Protein AF-G7H006-F1 (afdb_monomer_lite)

Sequence (232 aa):
MTVPDDPDRIPSQAELDAMDLAELTHSSAESNVHYPKPVDDPGPPPPALARDAWVCWWIGAAAGLASALYMLVNVMSISDALQSRLMEGMQQTIDDAIRNRDKAPAGVEIPIPKAPADEYHGLAHTLPPAMIVSIVALLAVQFALLRAIGNHHSRNARSLFAAFVLINLVCIPVGLDLLAFSENAPLMFVIGWIQFGALVLAAVCTWRPSVGRWLPAPSPLRPTRLLRPGNA

Radius of gyration: 30.21 Å; chains: 1; bounding box: 76×56×90 Å

Structure (mmCIF, N/CA/C/O backbone):
data_AF-G7H006-F1
#
_entry.id   AF-G7H006-F1
#
loop_
_atom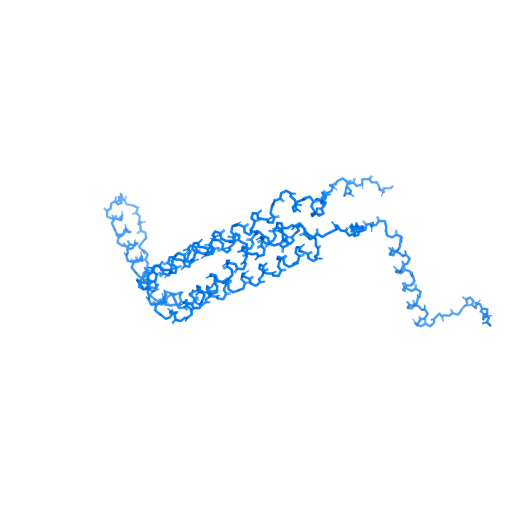_site.group_PDB
_atom_site.id
_atom_site.type_symbol
_atom_site.label_atom_id
_atom_site.label_alt_id
_atom_site.label_comp_id
_atom_site.label_asym_id
_atom_site.label_entity_id
_atom_site.label_seq_id
_atom_site.pdbx_PDB_ins_code
_atom_site.Cartn_x
_atom_site.Cartn_y
_atom_site.Cartn_z
_atom_site.occupancy
_atom_site.B_iso_or_equiv
_atom_site.auth_seq_id
_atom_site.auth_comp_id
_atom_site.auth_asym_id
_atom_site.auth_atom_id
_atom_site.pdbx_PDB_model_num
ATOM 1 N N . MET A 1 1 ? 38.842 37.724 -41.813 1.00 34.28 1 MET A N 1
ATOM 2 C CA . MET A 1 1 ? 39.597 38.911 -41.367 1.00 34.28 1 MET A CA 1
ATOM 3 C C . MET A 1 1 ? 40.092 38.580 -39.969 1.00 34.28 1 MET A C 1
ATOM 5 O O . MET A 1 1 ? 39.325 38.676 -39.025 1.00 34.28 1 MET A O 1
ATOM 9 N N . THR A 1 2 ? 41.283 37.996 -39.860 1.00 46.41 2 THR A N 1
ATOM 10 C CA . THR A 1 2 ? 41.864 37.571 -38.578 1.00 46.41 2 THR A CA 1
ATOM 11 C C . THR A 1 2 ? 42.576 38.772 -37.975 1.00 46.41 2 THR A C 1
ATOM 13 O O . THR A 1 2 ? 43.579 39.229 -38.522 1.00 46.41 2 THR A O 1
ATOM 16 N N . VAL A 1 3 ? 41.993 39.334 -36.919 1.00 50.84 3 VAL A N 1
ATOM 17 C CA . VAL A 1 3 ? 42.625 40.383 -36.111 1.00 50.84 3 VAL A CA 1
ATOM 18 C C . VAL A 1 3 ? 43.851 39.753 -35.428 1.00 50.84 3 VAL A C 1
ATOM 20 O O . VAL A 1 3 ? 43.720 38.631 -34.942 1.00 50.84 3 VAL A O 1
ATOM 23 N N . PRO A 1 4 ? 45.036 40.390 -35.437 1.00 53.03 4 PRO A N 1
ATOM 24 C CA . PRO A 1 4 ? 46.196 39.872 -34.717 1.00 53.03 4 PRO A CA 1
ATOM 25 C C . PRO A 1 4 ? 45.908 39.873 -33.211 1.00 53.03 4 PRO A C 1
ATOM 27 O O . PRO A 1 4 ? 45.408 40.876 -32.702 1.00 53.03 4 PRO A O 1
ATOM 30 N N . ASP A 1 5 ? 46.215 38.774 -32.517 1.00 61.94 5 ASP A N 1
ATOM 31 C CA . ASP A 1 5 ? 46.144 38.716 -31.054 1.00 61.94 5 ASP A CA 1
ATOM 32 C C . ASP A 1 5 ? 47.180 39.678 -30.464 1.00 61.94 5 ASP A C 1
ATOM 34 O O . ASP A 1 5 ? 48.390 39.464 -30.563 1.00 61.94 5 ASP A O 1
ATOM 38 N N . ASP A 1 6 ? 46.682 40.774 -29.900 1.00 67.25 6 ASP A N 1
ATOM 39 C CA . ASP A 1 6 ? 47.463 41.739 -29.138 1.00 67.25 6 ASP A CA 1
ATOM 40 C C . ASP A 1 6 ? 47.695 41.163 -27.726 1.00 67.25 6 ASP A C 1
ATOM 42 O O . ASP A 1 6 ? 46.718 40.945 -27.002 1.00 67.25 6 ASP A O 1
ATOM 46 N N . PRO A 1 7 ? 48.948 40.863 -27.331 1.00 64.00 7 PRO A N 1
ATOM 47 C CA . PRO A 1 7 ? 49.254 40.162 -26.082 1.00 64.00 7 PRO A CA 1
ATOM 48 C C . PRO A 1 7 ? 48.881 40.945 -24.815 1.00 64.00 7 PRO A C 1
ATOM 50 O O . PRO A 1 7 ? 48.780 40.338 -23.751 1.00 64.00 7 PRO A O 1
ATOM 53 N N . ASP A 1 8 ? 48.634 42.254 -24.923 1.00 69.00 8 ASP A N 1
ATOM 54 C CA . ASP A 1 8 ? 48.233 43.117 -23.804 1.00 69.00 8 ASP A CA 1
ATOM 55 C C . ASP A 1 8 ? 46.722 43.428 -23.792 1.00 69.00 8 ASP A C 1
ATOM 57 O O . ASP A 1 8 ? 46.230 44.196 -22.956 1.00 69.00 8 ASP A O 1
ATOM 61 N N . ARG A 1 9 ? 45.942 42.836 -24.708 1.00 75.69 9 ARG A N 1
ATOM 62 C CA . ARG A 1 9 ? 44.493 43.042 -24.770 1.00 75.69 9 ARG A CA 1
ATOM 63 C C . ARG A 1 9 ? 43.800 42.288 -23.639 1.00 75.69 9 ARG A C 1
ATOM 65 O O . ARG A 1 9 ? 43.706 41.065 -23.646 1.00 75.69 9 ARG A O 1
ATOM 72 N N . ILE A 1 10 ? 43.222 43.043 -22.707 1.00 72.94 10 ILE A N 1
ATOM 73 C CA . ILE A 1 10 ? 42.356 42.487 -21.664 1.00 72.94 10 ILE A CA 1
ATOM 74 C C . ILE A 1 10 ? 41.047 42.009 -22.326 1.00 72.94 10 ILE A C 1
ATOM 76 O O . ILE A 1 10 ? 40.371 42.825 -22.966 1.00 72.94 10 ILE A O 1
ATOM 80 N N . PRO A 1 11 ? 40.682 40.719 -22.203 1.00 77.44 11 PRO A N 1
ATOM 81 C CA . PRO A 1 11 ? 39.460 40.184 -22.791 1.00 77.44 11 PRO A CA 1
ATOM 82 C C . PRO A 1 11 ? 38.220 40.889 -22.248 1.00 77.44 11 PRO A C 1
ATOM 84 O O . PRO A 1 11 ? 38.148 41.269 -21.076 1.00 77.44 11 PRO A O 1
ATOM 87 N N . SER A 1 12 ? 37.214 41.046 -23.100 1.00 82.62 12 SER A N 1
ATOM 88 C CA . SER A 1 12 ? 35.897 41.491 -22.654 1.00 82.62 12 SER A CA 1
ATOM 89 C C . SER A 1 12 ? 35.218 40.411 -21.806 1.00 82.62 12 SER A C 1
ATOM 91 O O . SER A 1 12 ? 35.531 39.227 -21.906 1.00 82.62 12 SER A O 1
ATOM 93 N N . GLN A 1 13 ? 34.239 40.801 -20.989 1.00 84.38 13 GLN A N 1
ATOM 94 C CA . GLN A 1 13 ? 33.555 39.862 -20.094 1.00 84.38 13 GLN A CA 1
ATOM 95 C C . GLN A 1 13 ? 32.846 38.717 -20.840 1.00 84.38 13 GLN A C 1
ATOM 97 O O . GLN A 1 13 ? 32.826 37.593 -20.357 1.00 84.38 13 GLN A O 1
ATOM 102 N N . ALA A 1 14 ? 32.345 38.974 -22.052 1.00 84.31 14 ALA A N 1
ATOM 103 C CA . ALA A 1 14 ? 31.760 37.935 -22.899 1.00 84.31 14 ALA A CA 1
ATOM 104 C C . ALA A 1 14 ? 32.807 36.947 -23.450 1.00 84.31 14 ALA A C 1
ATOM 106 O O . ALA A 1 14 ? 32.497 35.777 -23.659 1.00 84.31 14 ALA A O 1
ATOM 107 N N . GLU A 1 15 ? 34.041 37.403 -23.687 1.00 81.25 15 GLU A N 1
ATOM 108 C CA . GLU A 1 15 ? 35.150 36.538 -24.106 1.00 81.25 15 GLU A CA 1
ATOM 109 C C . GLU A 1 15 ? 35.643 35.684 -22.927 1.00 81.25 15 GLU A C 1
ATOM 111 O O . GLU A 1 15 ? 35.878 34.494 -23.108 1.00 81.25 15 GLU A O 1
ATOM 116 N N . LEU A 1 16 ? 35.696 36.246 -21.713 1.00 83.06 16 LEU A N 1
ATOM 117 C CA . LEU A 1 16 ? 35.979 35.506 -20.474 1.00 83.06 16 LEU A CA 1
ATOM 118 C C . LEU A 1 16 ? 34.928 34.428 -20.182 1.00 83.06 16 LEU A C 1
ATOM 120 O O . LEU A 1 16 ? 35.296 33.282 -19.951 1.00 83.06 16 LEU A O 1
ATOM 124 N N . ASP A 1 17 ? 33.636 34.754 -20.284 1.00 86.81 17 ASP A N 1
ATOM 125 C CA . ASP A 1 17 ? 32.560 33.767 -20.108 1.00 86.81 17 ASP A CA 1
ATOM 126 C C . ASP A 1 17 ? 32.641 32.645 -21.158 1.00 86.81 17 ASP A C 1
ATOM 128 O O . ASP A 1 17 ? 32.388 31.478 -20.852 1.00 86.81 17 ASP A O 1
ATOM 132 N N . ALA A 1 18 ? 33.009 32.971 -22.403 1.00 86.00 18 ALA A N 1
ATOM 133 C CA . ALA A 1 18 ? 33.188 31.977 -23.459 1.00 86.00 18 ALA A CA 1
ATOM 134 C C . ALA A 1 18 ? 34.394 31.061 -23.197 1.00 86.00 18 ALA A C 1
ATOM 136 O O . ALA A 1 18 ? 34.324 29.864 -23.483 1.00 86.00 18 ALA A O 1
ATOM 137 N N . MET A 1 19 ? 35.478 31.602 -22.637 1.00 81.56 19 MET A N 1
ATOM 138 C CA . MET A 1 19 ? 36.659 30.833 -22.239 1.00 81.56 19 MET A CA 1
ATOM 139 C C . MET A 1 19 ? 36.360 29.929 -21.038 1.00 81.56 19 MET A C 1
ATOM 141 O O . MET A 1 19 ? 36.696 28.748 -21.087 1.00 81.56 19 MET A O 1
ATOM 145 N N . ASP A 1 20 ? 35.648 30.423 -20.024 1.00 82.06 20 ASP A N 1
ATOM 146 C CA . ASP A 1 20 ? 35.229 29.621 -18.868 1.00 82.06 20 ASP A CA 1
ATOM 147 C C . ASP A 1 20 ? 34.254 28.508 -19.278 1.00 82.06 20 ASP A C 1
ATOM 149 O O . ASP A 1 20 ? 34.384 27.364 -18.841 1.00 82.06 20 ASP A O 1
ATOM 153 N N . LEU A 1 21 ? 33.304 28.788 -20.176 1.00 80.94 21 LEU A N 1
ATOM 154 C CA . LEU A 1 21 ? 32.421 27.759 -20.735 1.00 80.94 21 LEU A CA 1
ATOM 155 C C . LEU A 1 21 ? 33.190 26.721 -21.557 1.00 80.94 21 LEU A C 1
ATOM 157 O O . LEU A 1 21 ? 32.867 25.531 -21.488 1.00 80.94 21 LEU A O 1
ATOM 161 N N . ALA A 1 22 ? 34.201 27.136 -22.320 1.00 80.31 22 ALA A N 1
ATOM 162 C CA . ALA A 1 22 ? 35.056 26.217 -23.063 1.00 80.31 22 ALA A CA 1
ATOM 163 C C . ALA A 1 22 ? 35.875 25.321 -22.116 1.00 80.31 22 ALA A C 1
ATOM 165 O O . ALA A 1 22 ? 35.930 24.111 -22.335 1.00 80.31 22 ALA A O 1
ATOM 166 N N . GLU A 1 23 ? 36.409 25.873 -21.024 1.00 76.06 23 GLU A N 1
ATOM 167 C CA . GLU A 1 23 ? 37.154 25.141 -19.992 1.00 76.06 23 GLU A CA 1
ATOM 168 C C . GLU A 1 23 ? 36.256 24.171 -19.207 1.00 76.06 23 GLU A C 1
ATOM 170 O O . GLU A 1 23 ? 36.618 23.019 -18.965 1.00 76.06 23 GLU A O 1
ATOM 175 N N . LEU A 1 24 ? 35.028 24.575 -18.870 1.00 69.94 24 LEU A N 1
ATOM 176 C CA . LEU A 1 24 ? 34.029 23.685 -18.270 1.00 69.94 24 LEU A CA 1
ATOM 177 C C . LEU A 1 24 ? 33.648 22.545 -19.220 1.00 69.94 24 LEU A C 1
ATOM 179 O O . LEU A 1 24 ? 33.469 21.406 -18.791 1.00 69.94 24 LEU A O 1
ATOM 183 N N . THR A 1 25 ? 33.556 22.825 -20.519 1.00 70.75 25 THR A N 1
ATOM 184 C CA . THR A 1 25 ? 33.254 21.804 -21.531 1.00 70.75 25 THR A CA 1
ATOM 185 C C . THR A 1 25 ? 34.429 20.839 -21.707 1.00 70.75 25 THR A C 1
ATOM 187 O O . THR A 1 25 ? 34.219 19.629 -21.801 1.00 70.75 25 THR A O 1
ATOM 190 N N . HIS A 1 26 ? 35.665 21.345 -21.684 1.00 63.09 26 HIS A N 1
ATOM 191 C CA . HIS A 1 26 ? 36.883 20.543 -21.777 1.00 63.09 26 HIS A CA 1
ATOM 192 C C . HIS A 1 26 ? 37.089 19.678 -20.528 1.00 63.09 26 HIS A C 1
ATOM 194 O O . HIS A 1 26 ? 37.219 18.462 -20.636 1.00 63.09 26 HIS A O 1
ATOM 200 N N . SER A 1 27 ? 36.987 20.262 -19.331 1.00 58.81 27 SER A N 1
ATOM 201 C CA . SER A 1 27 ? 37.070 19.534 -18.057 1.00 58.81 27 SER A CA 1
ATOM 202 C C . SER A 1 27 ? 35.923 18.531 -17.864 1.00 58.81 27 SER A C 1
ATOM 204 O O . SER A 1 27 ? 36.115 17.475 -17.258 1.00 58.81 27 SER A O 1
ATOM 206 N N . SER A 1 28 ? 34.739 18.796 -18.431 1.00 56.69 28 SER A N 1
ATOM 207 C CA . SER A 1 28 ? 33.632 17.833 -18.488 1.00 56.69 28 SER A CA 1
ATOM 208 C C . SER A 1 28 ? 33.923 16.667 -19.441 1.00 56.69 28 SER A C 1
ATOM 210 O O . SER A 1 28 ? 33.606 15.521 -19.110 1.00 56.69 28 SER A O 1
ATOM 212 N N . ALA A 1 29 ? 34.570 16.926 -20.582 1.00 56.91 29 ALA A N 1
ATOM 213 C CA . ALA A 1 29 ? 34.986 15.899 -21.538 1.00 56.91 29 ALA A CA 1
ATOM 214 C C . ALA A 1 29 ? 36.171 15.050 -21.030 1.00 56.91 29 ALA A C 1
ATOM 216 O O . ALA A 1 29 ? 36.223 13.849 -21.297 1.00 56.91 29 ALA A O 1
ATOM 217 N N . GLU A 1 30 ? 37.086 15.646 -20.263 1.00 52.84 30 GLU A N 1
ATOM 218 C CA . GLU A 1 30 ? 38.247 14.986 -19.644 1.00 52.84 30 GLU A CA 1
ATOM 219 C C . GLU A 1 30 ? 37.944 14.355 -18.278 1.00 52.84 30 GLU A C 1
ATOM 221 O O . GLU A 1 30 ? 38.776 13.640 -17.707 1.00 52.84 30 GLU A O 1
ATOM 226 N N . SER A 1 31 ? 36.742 14.574 -17.739 1.00 51.84 31 SER A N 1
ATOM 227 C CA . SER A 1 31 ? 36.302 13.927 -16.512 1.00 51.84 31 SER A CA 1
ATOM 228 C C . SER A 1 31 ? 36.297 12.402 -16.715 1.00 51.84 31 SER A C 1
ATOM 230 O O . SER A 1 31 ? 35.422 11.808 -17.348 1.00 51.84 31 SER A O 1
ATOM 232 N N . ASN A 1 32 ? 37.278 11.736 -16.100 1.00 50.50 32 ASN A N 1
ATOM 233 C CA . ASN A 1 32 ? 37.402 10.274 -16.038 1.00 50.50 32 ASN A CA 1
ATOM 234 C C . ASN A 1 32 ? 36.258 9.600 -15.252 1.00 50.50 32 ASN A C 1
ATOM 236 O O . ASN A 1 32 ? 36.233 8.375 -15.089 1.00 50.50 32 ASN A O 1
ATOM 240 N N . VAL A 1 33 ? 35.294 10.383 -14.759 1.00 51.66 33 VAL A N 1
ATOM 241 C CA . VAL A 1 33 ? 34.013 9.888 -14.268 1.00 51.66 33 VAL A CA 1
ATOM 242 C C . VAL A 1 33 ? 33.172 9.538 -15.490 1.00 51.66 33 VAL A C 1
ATOM 244 O O . VAL A 1 33 ? 32.303 10.287 -15.924 1.00 51.66 33 VAL A O 1
ATOM 247 N N . HIS A 1 34 ? 33.436 8.365 -16.067 1.00 52.84 34 HIS A N 1
ATOM 248 C CA . HIS A 1 34 ? 32.474 7.728 -16.953 1.00 52.84 34 HIS A CA 1
ATOM 249 C C . HIS A 1 34 ? 31.190 7.499 -16.153 1.00 52.84 34 HIS A C 1
ATOM 251 O O . HIS A 1 34 ? 31.056 6.495 -15.445 1.00 52.84 34 HIS A O 1
ATOM 257 N N . TYR A 1 35 ? 30.239 8.429 -16.264 1.00 48.19 35 TYR A N 1
ATOM 258 C CA . TYR A 1 35 ? 28.846 8.097 -16.024 1.00 48.19 35 TYR A CA 1
ATOM 259 C C . TYR A 1 35 ? 28.554 6.855 -16.868 1.00 48.19 35 TYR A C 1
ATOM 261 O O . TYR A 1 35 ? 28.951 6.824 -18.040 1.00 48.19 35 TYR A O 1
ATOM 269 N N . PRO A 1 36 ? 27.951 5.800 -16.291 1.00 56.94 36 PRO A N 1
ATOM 270 C CA . PRO A 1 36 ? 27.553 4.647 -17.075 1.00 56.94 36 PRO A CA 1
ATOM 271 C C . PRO A 1 36 ? 26.778 5.169 -18.280 1.00 56.94 36 PRO A C 1
ATOM 273 O O . PRO A 1 36 ? 25.778 5.868 -18.101 1.00 56.94 36 PRO A O 1
ATOM 276 N N . LYS A 1 37 ? 27.277 4.900 -19.493 1.00 54.84 37 LYS A N 1
ATOM 277 C CA . LYS A 1 37 ? 26.514 5.206 -20.701 1.00 54.84 37 LYS A CA 1
ATOM 278 C C . LYS A 1 37 ? 25.132 4.573 -20.508 1.00 54.84 37 LYS A C 1
ATOM 280 O O . LYS A 1 37 ? 25.089 3.426 -20.045 1.00 54.84 37 LYS A O 1
ATOM 285 N N . PRO A 1 38 ? 24.030 5.297 -20.782 1.00 54.12 38 PRO A N 1
ATOM 286 C CA . PRO A 1 38 ? 22.712 4.687 -20.807 1.00 54.12 38 PRO A CA 1
ATOM 287 C C . PRO A 1 38 ? 22.822 3.406 -21.627 1.00 54.12 38 PRO A C 1
ATOM 289 O O . PRO A 1 38 ? 23.350 3.436 -22.738 1.00 54.12 38 PRO A O 1
ATOM 292 N N . VAL A 1 39 ? 22.459 2.279 -21.015 1.00 60.38 39 VAL A N 1
ATOM 293 C CA . VAL A 1 39 ? 22.459 0.985 -21.697 1.00 60.38 39 VAL A CA 1
ATOM 294 C C . VAL A 1 39 ? 21.612 1.150 -22.958 1.00 60.38 39 VAL A C 1
ATOM 296 O O . VAL A 1 39 ? 20.557 1.786 -22.885 1.00 60.38 39 VAL A O 1
ATOM 299 N N . ASP A 1 40 ? 22.109 0.632 -24.087 1.00 60.38 40 ASP A N 1
ATOM 300 C CA . ASP A 1 40 ? 21.369 0.554 -25.349 1.00 60.38 40 ASP A CA 1
ATOM 301 C C . ASP A 1 40 ? 19.924 0.117 -25.095 1.00 60.38 40 ASP A C 1
ATOM 303 O O . ASP A 1 40 ? 19.676 -0.671 -24.178 1.00 60.38 40 ASP A O 1
ATOM 307 N N . ASP A 1 41 ? 18.993 0.652 -25.893 1.00 66.81 41 ASP A N 1
ATOM 308 C CA . ASP A 1 41 ? 17.550 0.426 -25.769 1.00 66.81 41 ASP A CA 1
ATOM 309 C C . ASP A 1 41 ? 17.259 -1.032 -25.346 1.00 66.81 41 ASP A C 1
ATOM 311 O O . ASP A 1 41 ? 17.495 -1.958 -26.130 1.00 66.81 41 ASP A O 1
ATOM 315 N N . PRO A 1 42 ? 16.803 -1.272 -24.097 1.00 67.81 42 PRO A N 1
ATOM 316 C CA . PRO A 1 42 ? 16.705 -2.611 -23.507 1.00 67.81 42 PRO A CA 1
ATOM 317 C C . PRO A 1 42 ? 15.626 -3.480 -24.173 1.00 67.81 42 PRO A C 1
ATOM 319 O O . PRO A 1 42 ? 15.351 -4.600 -23.728 1.00 67.81 42 PRO A O 1
ATOM 322 N N . GLY A 1 43 ? 14.992 -2.965 -25.226 1.00 77.38 43 GLY A N 1
ATOM 323 C CA . GLY A 1 43 ? 13.882 -3.580 -25.913 1.00 77.38 43 GLY A CA 1
ATOM 324 C C . GLY A 1 43 ? 12.578 -3.429 -25.129 1.00 77.38 43 GLY A C 1
ATOM 325 O O . GLY A 1 43 ? 12.541 -2.864 -24.027 1.00 77.38 43 GLY A O 1
ATOM 326 N N . PRO A 1 44 ? 11.472 -3.942 -25.689 1.00 83.75 44 PRO A N 1
ATOM 327 C CA . PRO A 1 44 ? 10.152 -3.759 -25.110 1.00 83.75 44 PRO A CA 1
ATOM 328 C C . PRO A 1 44 ? 10.062 -4.365 -23.700 1.00 83.75 44 PRO A C 1
ATOM 330 O O . PRO A 1 44 ? 10.646 -5.423 -23.433 1.00 83.75 44 PRO A O 1
ATOM 333 N N . PRO A 1 45 ? 9.296 -3.737 -22.789 1.00 84.75 45 PRO A N 1
ATOM 334 C CA . PRO A 1 45 ? 9.127 -4.247 -21.439 1.00 84.75 45 PRO A CA 1
ATOM 335 C C . PRO A 1 45 ? 8.479 -5.641 -21.461 1.00 84.75 45 PRO A C 1
ATOM 337 O O . PRO A 1 45 ? 7.546 -5.889 -22.232 1.00 84.75 45 PRO A O 1
ATOM 340 N N . PRO A 1 46 ? 8.920 -6.567 -20.592 1.00 88.62 46 PRO A N 1
ATOM 341 C CA . PRO A 1 46 ? 8.371 -7.916 -20.544 1.00 88.62 46 PRO A CA 1
ATOM 342 C C . PRO A 1 46 ? 6.874 -7.896 -20.182 1.00 88.62 46 PRO A C 1
ATOM 344 O O . PRO A 1 46 ? 6.452 -7.061 -19.378 1.00 88.62 46 PRO A O 1
ATOM 347 N N . PRO A 1 47 ? 6.066 -8.858 -20.671 1.00 87.94 47 PRO A N 1
ATOM 348 C CA . PRO A 1 47 ? 4.608 -8.870 -20.480 1.00 87.94 47 PRO A CA 1
ATOM 349 C C . PRO A 1 47 ? 4.185 -8.911 -19.005 1.00 87.94 47 PRO A C 1
ATOM 351 O O . PRO A 1 47 ? 3.160 -8.340 -18.637 1.00 87.94 47 PRO A O 1
ATOM 354 N N . ALA A 1 48 ? 5.018 -9.508 -18.147 1.00 86.62 48 ALA A N 1
ATOM 355 C CA . ALA A 1 48 ? 4.826 -9.500 -16.699 1.00 86.62 48 ALA A CA 1
ATOM 356 C C . ALA A 1 48 ? 4.762 -8.078 -16.108 1.00 86.62 48 ALA A C 1
ATOM 358 O O . ALA A 1 48 ? 4.018 -7.845 -15.162 1.00 86.62 48 ALA A O 1
ATOM 359 N N . LEU A 1 49 ? 5.530 -7.137 -16.665 1.00 86.62 49 LEU A N 1
ATOM 360 C CA . LEU A 1 49 ? 5.531 -5.731 -16.265 1.00 86.62 49 LEU A CA 1
ATOM 361 C C . LEU A 1 49 ? 4.536 -4.916 -17.099 1.00 86.62 49 LEU A C 1
ATOM 363 O O . LEU A 1 49 ? 3.775 -4.136 -16.541 1.00 86.62 49 LEU A O 1
ATOM 367 N N . ALA A 1 50 ? 4.534 -5.103 -18.422 1.00 87.50 50 ALA A N 1
ATOM 368 C CA . ALA A 1 50 ? 3.743 -4.302 -19.356 1.00 87.50 50 ALA A CA 1
ATOM 369 C C . ALA A 1 50 ? 2.230 -4.540 -19.239 1.00 87.50 50 ALA A C 1
ATOM 371 O O . AL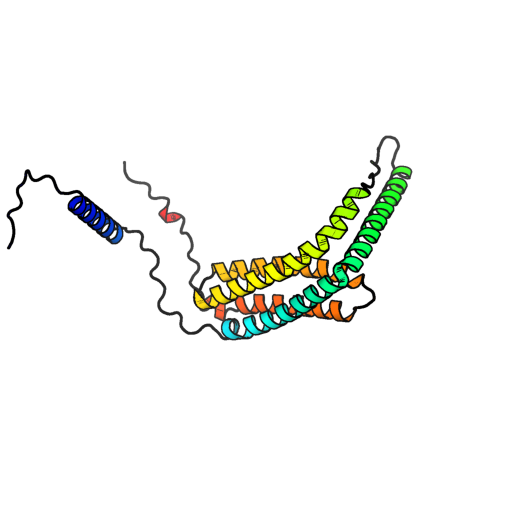A A 1 50 ? 1.446 -3.633 -19.504 1.00 87.50 50 ALA A O 1
ATOM 372 N N . ARG A 1 51 ? 1.816 -5.748 -18.837 1.00 90.25 51 ARG A N 1
ATOM 373 C CA . ARG A 1 51 ? 0.407 -6.136 -18.741 1.00 90.25 51 ARG A CA 1
ATOM 374 C C . ARG A 1 51 ? 0.049 -6.660 -17.362 1.00 90.25 51 ARG A C 1
ATOM 376 O O . ARG A 1 51 ? -0.820 -6.086 -16.721 1.00 90.25 51 ARG A O 1
ATOM 383 N N . ASP A 1 52 ? 0.693 -7.732 -16.907 1.00 89.94 52 ASP A N 1
ATOM 384 C CA . ASP A 1 52 ? 0.198 -8.477 -15.740 1.00 89.94 52 ASP A CA 1
ATOM 385 C C . ASP A 1 52 ? 0.260 -7.618 -14.459 1.00 89.94 52 ASP A C 1
ATOM 387 O O . ASP A 1 52 ? -0.739 -7.493 -13.754 1.00 89.94 52 ASP A O 1
ATOM 391 N N . ALA A 1 53 ? 1.384 -6.931 -14.212 1.00 88.56 53 ALA A N 1
ATOM 392 C CA . ALA A 1 53 ? 1.519 -6.002 -13.088 1.00 88.56 53 ALA A CA 1
ATOM 393 C C . ALA A 1 53 ? 0.514 -4.839 -13.157 1.00 88.56 53 ALA A C 1
ATOM 395 O O . ALA A 1 53 ? -0.052 -4.462 -12.134 1.00 88.56 53 ALA A O 1
ATOM 396 N N . TRP A 1 54 ? 0.260 -4.303 -14.355 1.00 91.69 54 TRP A N 1
ATOM 397 C CA . TRP A 1 54 ? -0.715 -3.232 -14.572 1.00 91.69 54 TRP A CA 1
ATOM 398 C C . TRP A 1 54 ? -2.148 -3.683 -14.314 1.00 91.69 54 TRP A C 1
ATOM 400 O O . TRP A 1 54 ? -2.893 -2.971 -13.651 1.00 91.69 54 TRP A O 1
ATOM 410 N N . VAL A 1 55 ? -2.535 -4.863 -14.798 1.00 93.69 55 VAL A N 1
ATOM 411 C CA . VAL A 1 55 ? -3.875 -5.422 -14.577 1.00 93.69 55 VAL A CA 1
ATOM 412 C C . VAL A 1 55 ? -4.098 -5.677 -13.089 1.00 93.69 55 VAL A C 1
ATOM 414 O O . VAL A 1 55 ? -5.104 -5.233 -12.540 1.00 93.69 55 VAL A O 1
ATOM 417 N N . CYS A 1 56 ? -3.146 -6.326 -12.414 1.00 91.94 56 CYS A N 1
ATOM 418 C CA . CYS A 1 56 ? -3.229 -6.558 -10.973 1.00 91.94 56 CYS A CA 1
ATOM 419 C C . CYS A 1 56 ? -3.283 -5.241 -10.189 1.00 91.94 56 CYS A C 1
ATOM 421 O O . CYS A 1 56 ? -4.086 -5.108 -9.268 1.00 91.94 56 CYS A O 1
ATOM 423 N N . TRP A 1 57 ? -2.492 -4.241 -10.584 1.00 94.12 57 TRP A N 1
ATOM 424 C CA . TRP A 1 57 ? -2.538 -2.928 -9.952 1.00 94.12 57 TRP A CA 1
ATOM 425 C C . TRP A 1 57 ? -3.887 -2.230 -10.169 1.00 94.12 57 TRP A C 1
ATOM 427 O O . TRP A 1 57 ? -4.443 -1.716 -9.207 1.00 94.12 57 TRP A O 1
ATOM 437 N N . TRP A 1 58 ? -4.466 -2.267 -11.374 1.00 95.06 58 TRP A N 1
ATOM 438 C CA . TRP A 1 58 ? -5.782 -1.675 -11.650 1.00 95.06 58 TRP A CA 1
ATOM 439 C C . TRP A 1 58 ? -6.911 -2.334 -10.858 1.00 95.06 58 TRP A C 1
ATOM 441 O O . TRP A 1 58 ? -7.783 -1.629 -10.355 1.00 95.06 58 TRP A O 1
ATOM 451 N N . ILE A 1 59 ? -6.882 -3.661 -10.701 1.00 92.69 59 ILE A N 1
ATOM 452 C CA . ILE A 1 59 ? -7.834 -4.383 -9.843 1.00 92.69 59 ILE A CA 1
ATOM 453 C C . ILE A 1 59 ? -7.705 -3.894 -8.396 1.00 92.69 59 ILE A C 1
ATOM 455 O O . ILE A 1 59 ? -8.707 -3.556 -7.765 1.00 92.69 59 ILE A O 1
ATOM 459 N N . GLY A 1 60 ? -6.472 -3.796 -7.889 1.00 90.44 60 GLY A N 1
ATOM 460 C CA . GLY A 1 60 ? -6.203 -3.264 -6.554 1.00 90.44 60 GLY A CA 1
ATOM 461 C C . GLY A 1 60 ? -6.641 -1.806 -6.400 1.00 90.44 60 GLY A C 1
ATOM 462 O O . GLY A 1 60 ? -7.270 -1.452 -5.409 1.00 90.44 60 GLY A O 1
ATOM 463 N N . ALA A 1 61 ? -6.379 -0.963 -7.397 1.00 91.69 61 ALA A N 1
ATOM 464 C CA . ALA A 1 61 ? -6.752 0.444 -7.390 1.00 91.69 61 ALA A CA 1
ATOM 465 C C . ALA A 1 61 ? -8.273 0.633 -7.405 1.00 91.69 61 ALA A C 1
ATOM 467 O O . ALA A 1 61 ? -8.784 1.446 -6.642 1.00 91.69 61 ALA A O 1
ATOM 468 N N . ALA A 1 62 ? -9.007 -0.140 -8.209 1.00 93.19 62 ALA A N 1
ATOM 469 C CA . ALA A 1 62 ? -10.467 -0.097 -8.239 1.00 93.19 62 ALA A CA 1
ATOM 470 C C . ALA A 1 62 ? -11.073 -0.517 -6.890 1.00 93.19 62 ALA A C 1
ATOM 472 O O . ALA A 1 62 ? -11.954 0.167 -6.370 1.00 93.19 62 ALA A O 1
ATOM 473 N N . ALA A 1 63 ? -10.560 -1.595 -6.289 1.00 89.88 63 ALA A N 1
ATOM 474 C CA . ALA A 1 63 ? -10.989 -2.060 -4.972 1.00 89.88 63 ALA A CA 1
ATOM 475 C C . ALA A 1 63 ? -10.651 -1.054 -3.852 1.00 89.88 63 ALA A C 1
ATOM 477 O O . ALA A 1 63 ? -11.486 -0.775 -2.988 1.00 89.88 63 ALA A O 1
ATOM 478 N N . GLY A 1 64 ? -9.462 -0.448 -3.900 1.00 86.44 64 GLY A N 1
ATOM 479 C CA . GLY A 1 64 ? -9.047 0.593 -2.958 1.00 86.44 64 GLY A CA 1
ATOM 480 C C . GLY A 1 64 ? -9.849 1.880 -3.095 1.00 86.44 64 GLY A C 1
ATOM 481 O O . GLY A 1 64 ? -10.230 2.469 -2.087 1.00 86.44 64 GLY A O 1
ATOM 482 N N . LEU A 1 65 ? -10.185 2.285 -4.322 1.00 90.88 65 LEU A N 1
ATOM 483 C CA . LEU A 1 65 ? -11.043 3.440 -4.569 1.00 90.88 65 LEU A CA 1
ATOM 484 C C . LEU A 1 65 ? -12.473 3.185 -4.080 1.00 90.88 65 LEU A C 1
ATOM 486 O O . LEU A 1 65 ? -13.050 4.048 -3.428 1.00 90.88 65 LEU A O 1
ATOM 490 N N . ALA A 1 66 ? -13.030 1.998 -4.336 1.00 88.69 66 ALA A N 1
ATOM 491 C CA . ALA A 1 66 ? -14.338 1.609 -3.811 1.00 88.69 66 ALA A CA 1
ATOM 492 C C . ALA A 1 66 ? -14.360 1.648 -2.273 1.00 88.69 66 ALA A C 1
ATOM 494 O O . ALA A 1 66 ? -15.300 2.177 -1.683 1.00 88.69 66 ALA A O 1
ATOM 495 N N . SER A 1 67 ? -13.289 1.169 -1.632 1.00 85.00 67 SER A N 1
ATOM 496 C CA . SER A 1 67 ? -13.107 1.233 -0.174 1.00 85.00 67 SER A CA 1
ATOM 497 C C . SER A 1 67 ? -13.006 2.663 0.343 1.00 85.00 67 SER A C 1
ATOM 499 O O . SER A 1 67 ? -13.704 3.018 1.290 1.00 85.00 67 SER A O 1
ATOM 501 N N . ALA A 1 68 ? -12.221 3.515 -0.315 1.00 87.00 68 ALA A N 1
ATOM 502 C CA . ALA A 1 68 ? -12.094 4.924 0.040 1.00 87.00 68 ALA A CA 1
ATOM 503 C C . ALA A 1 68 ? -13.422 5.685 -0.111 1.00 87.00 68 ALA A C 1
ATOM 505 O O . ALA A 1 68 ? -13.783 6.459 0.771 1.00 87.00 68 ALA A O 1
ATOM 506 N N . LEU A 1 69 ? -14.175 5.443 -1.189 1.00 89.00 69 LEU A N 1
ATOM 507 C CA . LEU A 1 69 ? -15.491 6.050 -1.411 1.00 89.00 69 LEU A CA 1
ATOM 508 C C . LEU A 1 69 ? -16.505 5.594 -0.362 1.00 89.00 69 LEU A C 1
ATOM 510 O O . LEU A 1 69 ? -17.240 6.417 0.177 1.00 89.00 69 LEU A O 1
ATOM 514 N N . TYR A 1 70 ? -16.519 4.303 -0.032 1.00 85.06 70 TYR A N 1
ATOM 515 C CA . TYR A 1 70 ? -17.381 3.788 1.026 1.00 85.06 70 TYR A CA 1
ATOM 516 C C . TYR A 1 70 ? -17.031 4.403 2.390 1.00 85.06 70 TYR A C 1
ATOM 518 O O . TYR A 1 70 ? -17.931 4.852 3.101 1.00 85.06 70 TYR A O 1
ATOM 526 N N . MET A 1 71 ? -15.741 4.481 2.742 1.00 81.62 71 MET A N 1
ATOM 527 C CA . MET A 1 71 ? -15.289 5.142 3.973 1.00 81.62 71 MET A CA 1
ATOM 528 C C . MET A 1 71 ? -15.652 6.626 3.991 1.00 81.62 71 MET A C 1
ATOM 530 O O . MET A 1 71 ? -16.039 7.134 5.034 1.00 81.62 71 MET A O 1
ATOM 534 N N . LEU A 1 72 ? -15.565 7.316 2.852 1.00 86.94 72 LEU A N 1
ATOM 535 C CA . LEU A 1 72 ? -15.916 8.730 2.745 1.00 86.94 72 LEU A CA 1
ATOM 536 C C . LEU A 1 72 ? -17.404 8.968 3.025 1.00 86.94 72 LEU A C 1
ATOM 538 O O . LEU A 1 72 ? -17.746 9.874 3.779 1.00 86.94 72 LEU A O 1
ATOM 542 N N . VAL A 1 73 ? -18.283 8.141 2.453 1.00 86.88 73 VAL A N 1
ATOM 543 C CA . VAL A 1 73 ? -19.737 8.231 2.675 1.00 86.88 73 VAL A CA 1
ATOM 544 C C . VAL A 1 73 ? -20.098 7.922 4.129 1.00 86.88 73 VAL A C 1
ATOM 546 O O . VAL A 1 73 ? -20.991 8.553 4.687 1.00 86.88 73 VAL A O 1
ATOM 549 N N . ASN A 1 74 ? -19.384 6.988 4.760 1.00 82.81 74 ASN A N 1
ATOM 550 C CA . ASN A 1 74 ? -19.672 6.518 6.116 1.00 82.81 74 ASN A CA 1
ATOM 551 C C . ASN A 1 74 ? -18.730 7.102 7.182 1.00 82.81 74 ASN A C 1
ATOM 553 O O . ASN A 1 74 ? -18.650 6.564 8.284 1.00 82.81 74 ASN A O 1
ATOM 557 N N . VAL A 1 75 ? -18.018 8.197 6.887 1.00 82.69 75 VAL A N 1
ATOM 558 C CA . VAL A 1 75 ? -16.908 8.673 7.730 1.00 82.69 75 VAL A CA 1
ATOM 559 C C . VAL A 1 75 ? -17.350 9.003 9.157 1.00 82.69 75 VAL A C 1
ATOM 561 O O . VAL A 1 75 ? -16.669 8.637 10.106 1.00 82.69 75 VAL A O 1
ATOM 564 N N . MET A 1 76 ? -18.527 9.616 9.312 1.00 78.50 76 MET A N 1
ATOM 565 C CA . MET A 1 76 ? -19.082 9.993 10.615 1.00 78.50 76 MET A CA 1
ATOM 566 C C . MET A 1 76 ? -19.461 8.755 11.435 1.00 78.50 76 MET A C 1
ATOM 568 O O . MET A 1 76 ? -19.038 8.624 12.576 1.00 78.50 76 MET A O 1
ATOM 572 N N . SER A 1 77 ? -20.146 7.790 10.813 1.00 80.50 77 SER A N 1
ATOM 573 C CA . SER A 1 77 ? -20.506 6.528 11.468 1.00 80.50 77 SER A CA 1
ATOM 574 C C . SER A 1 77 ? -19.278 5.715 11.884 1.00 80.50 77 SER A C 1
ATOM 576 O O . SER A 1 77 ? -19.294 5.093 12.944 1.00 80.50 77 SER A O 1
ATOM 578 N N . ILE A 1 78 ? -18.220 5.713 11.068 1.00 78.19 78 ILE A N 1
ATOM 579 C CA . ILE A 1 78 ? -16.965 5.017 11.376 1.00 78.19 78 ILE A CA 1
ATOM 580 C C . ILE A 1 78 ? -16.231 5.721 12.523 1.00 78.19 78 ILE A C 1
ATOM 582 O O . ILE A 1 78 ? -15.723 5.046 13.414 1.00 78.19 78 ILE A O 1
ATOM 586 N N . SER A 1 79 ? -16.188 7.057 12.531 1.00 81.12 79 SER A N 1
ATOM 587 C CA . SER A 1 79 ? -15.599 7.828 13.631 1.00 81.12 79 SER A CA 1
ATOM 588 C C . SER A 1 79 ? -16.307 7.575 14.960 1.00 81.12 79 SER A C 1
ATOM 590 O O . SER A 1 79 ? -15.637 7.313 15.956 1.00 81.12 79 SER A O 1
ATOM 592 N N . ASP A 1 80 ? -17.640 7.577 14.974 1.00 80.94 80 ASP A N 1
ATOM 593 C CA . ASP A 1 80 ? -18.417 7.340 16.194 1.00 80.94 80 ASP A CA 1
ATOM 594 C C . ASP A 1 80 ? -18.210 5.908 16.719 1.00 80.94 80 ASP A C 1
ATOM 596 O O . ASP A 1 80 ? -17.982 5.695 17.915 1.00 80.94 80 ASP A O 1
ATOM 600 N N . ALA A 1 81 ? -18.202 4.916 15.819 1.00 80.06 81 ALA A N 1
ATOM 601 C CA . ALA A 1 81 ? -17.916 3.523 16.164 1.00 80.06 81 ALA A CA 1
ATOM 602 C C . ALA A 1 81 ? -16.490 3.346 16.719 1.00 80.06 81 ALA A C 1
ATOM 604 O O . ALA A 1 81 ? -16.287 2.647 17.717 1.00 80.06 81 ALA A O 1
ATOM 605 N N . LEU A 1 82 ? -15.505 4.016 16.112 1.00 80.75 82 LEU A N 1
ATOM 606 C CA . LEU A 1 82 ? -14.115 4.010 16.565 1.00 80.75 82 LEU A CA 1
ATOM 607 C C . LEU A 1 82 ? -13.973 4.657 17.949 1.00 80.75 82 LEU A C 1
ATOM 609 O O . LEU A 1 82 ? -13.286 4.106 18.808 1.00 80.75 82 LEU A O 1
ATOM 613 N N . GLN A 1 83 ? -14.652 5.779 18.198 1.00 82.50 83 GLN A N 1
ATOM 614 C CA . GLN A 1 83 ? -14.655 6.430 19.507 1.00 82.50 83 GLN A CA 1
ATOM 615 C C . GLN A 1 83 ? -15.229 5.506 20.588 1.00 82.50 83 GLN A C 1
ATOM 617 O O . GLN A 1 83 ? -14.601 5.323 21.632 1.00 82.50 83 GLN A O 1
ATOM 622 N N . SER A 1 84 ? -16.379 4.878 20.325 1.00 81.62 84 SER A N 1
ATOM 623 C CA . SER A 1 84 ? -17.005 3.932 21.257 1.00 81.62 84 SER A CA 1
ATOM 624 C C . SER A 1 84 ? -16.059 2.784 21.623 1.00 81.62 84 SER A C 1
ATOM 626 O O . SER A 1 84 ? -15.936 2.427 22.792 1.00 81.62 84 SER A O 1
ATOM 628 N N . ARG A 1 85 ? -15.342 2.232 20.638 1.00 76.56 85 ARG A N 1
ATOM 629 C CA . ARG A 1 85 ? -14.366 1.147 20.824 1.00 76.56 85 ARG A CA 1
ATOM 630 C C . ARG A 1 85 ? -13.127 1.571 21.602 1.00 76.56 85 ARG A C 1
ATOM 632 O O . ARG A 1 85 ? -12.650 0.803 22.429 1.00 76.56 85 ARG A O 1
ATOM 639 N N . LEU A 1 86 ? -12.592 2.765 21.349 1.00 82.12 86 LEU A N 1
ATOM 640 C CA . LEU A 1 86 ? -11.448 3.286 22.103 1.00 82.12 86 LEU A CA 1
ATOM 641 C C . LEU A 1 86 ? -11.809 3.474 23.580 1.00 82.12 86 LEU A C 1
ATOM 643 O O . LEU A 1 86 ? -11.020 3.120 24.457 1.00 82.12 86 LEU A O 1
ATOM 647 N N . MET A 1 87 ? -13.024 3.956 23.855 1.00 82.00 87 MET A N 1
ATOM 648 C CA . MET A 1 87 ? -13.547 4.053 25.217 1.00 82.00 87 MET A CA 1
ATOM 649 C C . MET A 1 87 ? -13.741 2.672 25.852 1.00 82.00 87 MET A C 1
ATOM 651 O O . MET A 1 87 ? -13.321 2.467 26.988 1.00 82.00 87 MET A O 1
ATOM 655 N N . GLU A 1 88 ? -14.310 1.711 25.121 1.00 84.00 88 GLU A N 1
ATOM 656 C CA . GLU A 1 88 ? -14.497 0.337 25.603 1.00 84.00 88 GLU A CA 1
ATOM 657 C C . GLU A 1 88 ? -13.159 -0.366 25.885 1.00 84.00 88 GLU A C 1
ATOM 659 O O . GLU A 1 88 ? -12.983 -0.959 26.947 1.00 84.00 88 GLU A O 1
ATOM 664 N N . GLY A 1 89 ? -12.181 -0.256 24.984 1.00 80.56 89 GLY A N 1
ATOM 665 C CA . GLY A 1 89 ? -10.848 -0.836 25.164 1.00 80.56 89 GLY A CA 1
ATOM 666 C C . GLY A 1 89 ? -10.085 -0.208 26.332 1.00 80.56 89 GLY A C 1
ATOM 667 O O . GLY A 1 89 ? -9.405 -0.910 27.083 1.00 80.56 89 GLY A O 1
ATOM 668 N N . MET A 1 90 ? -10.239 1.103 26.546 1.00 81.50 90 MET A N 1
ATOM 669 C CA . MET A 1 90 ? -9.691 1.779 27.723 1.00 81.50 90 MET A CA 1
ATOM 670 C C . MET A 1 90 ? -10.366 1.285 29.006 1.00 81.50 90 MET A C 1
ATOM 672 O O . MET A 1 90 ? -9.672 0.988 29.976 1.00 81.50 90 MET A O 1
ATOM 676 N N . GLN A 1 91 ? -11.690 1.111 29.000 1.00 83.88 91 GLN A N 1
ATOM 677 C CA . GLN A 1 91 ? -12.417 0.564 30.144 1.00 83.88 91 GLN A CA 1
ATOM 678 C C . GLN A 1 91 ? -11.955 -0.859 30.482 1.00 83.88 91 GLN A C 1
ATOM 680 O O . GLN A 1 91 ? -11.647 -1.137 31.636 1.00 83.88 91 GLN A O 1
ATOM 685 N N . GLN A 1 92 ? -11.802 -1.729 29.481 1.00 85.06 92 GLN A N 1
ATOM 686 C CA . GLN A 1 92 ? -11.265 -3.081 29.672 1.00 85.06 92 GLN A CA 1
ATOM 687 C C . GLN A 1 92 ? -9.842 -3.056 30.246 1.00 85.06 92 GLN A C 1
ATOM 689 O O . GLN A 1 92 ? -9.532 -3.800 31.171 1.00 85.06 92 GLN A O 1
ATOM 694 N N . THR A 1 93 ? -8.990 -2.151 29.756 1.00 81.75 93 THR A N 1
ATOM 695 C CA . THR A 1 93 ? -7.615 -1.997 30.259 1.00 81.75 93 THR A CA 1
ATOM 696 C C . THR A 1 93 ? -7.594 -1.525 31.716 1.00 81.75 93 THR A C 1
ATOM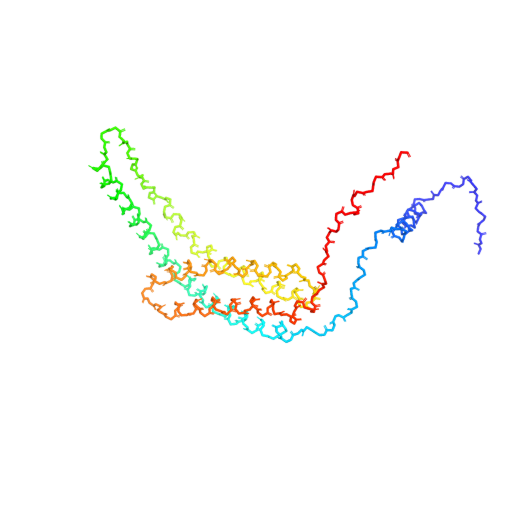 698 O O . THR A 1 93 ? -6.762 -1.977 32.504 1.00 81.75 93 THR A O 1
ATOM 701 N N . ILE A 1 94 ? -8.511 -0.632 32.096 1.00 82.81 94 ILE A N 1
ATOM 702 C CA . ILE A 1 94 ? -8.683 -0.175 33.480 1.00 82.81 94 ILE A CA 1
ATOM 703 C C . ILE A 1 94 ? -9.159 -1.332 34.364 1.00 82.81 94 ILE A C 1
ATOM 705 O O . ILE A 1 94 ? -8.574 -1.561 35.423 1.00 82.81 94 ILE A O 1
ATOM 709 N N . ASP A 1 95 ? -10.163 -2.089 33.924 1.00 84.75 95 ASP A N 1
ATOM 710 C CA . ASP A 1 95 ? -10.707 -3.228 34.668 1.00 84.75 95 ASP A CA 1
ATOM 711 C C . ASP A 1 95 ? -9.649 -4.327 34.874 1.00 84.75 95 ASP A C 1
ATOM 713 O O . ASP A 1 95 ? -9.534 -4.899 35.963 1.00 84.75 95 ASP A O 1
ATOM 717 N N . ASP A 1 96 ? -8.815 -4.582 33.865 1.00 83.94 96 ASP A N 1
ATOM 718 C CA . ASP A 1 96 ? -7.687 -5.510 33.954 1.00 83.94 96 ASP A CA 1
ATOM 719 C C . ASP A 1 96 ? -6.579 -4.987 34.874 1.00 83.94 96 ASP A C 1
ATOM 721 O O . ASP A 1 96 ? -6.015 -5.753 35.661 1.00 83.94 96 ASP A O 1
ATOM 725 N N . ALA A 1 97 ? -6.283 -3.686 34.842 1.00 82.62 97 ALA A N 1
ATOM 726 C CA . ALA A 1 97 ? -5.322 -3.069 35.754 1.00 82.62 97 ALA A CA 1
ATOM 727 C C . ALA A 1 97 ? -5.790 -3.159 37.216 1.00 82.62 97 ALA A C 1
ATOM 729 O O . ALA A 1 97 ? -4.989 -3.497 38.090 1.00 82.62 97 ALA A O 1
ATOM 730 N N . ILE A 1 98 ? -7.082 -2.933 37.485 1.00 82.81 98 ILE A N 1
ATOM 731 C CA . ILE A 1 98 ? -7.692 -3.104 38.815 1.00 82.81 98 ILE A CA 1
ATOM 732 C C . ILE A 1 98 ? -7.592 -4.569 39.252 1.00 82.81 98 ILE A C 1
ATOM 734 O O . ILE A 1 98 ? -7.065 -4.863 40.324 1.00 82.81 98 ILE A O 1
ATOM 738 N N . ARG A 1 99 ? -7.996 -5.505 38.387 1.00 83.88 99 ARG A N 1
ATOM 739 C CA . ARG A 1 99 ? -7.926 -6.948 38.663 1.00 83.88 99 ARG A CA 1
ATOM 740 C C . ARG A 1 99 ? -6.504 -7.422 38.959 1.00 83.88 99 ARG A C 1
ATOM 742 O O . ARG A 1 99 ? -6.309 -8.304 39.795 1.00 83.88 99 ARG A O 1
ATOM 749 N N . ASN A 1 100 ? -5.514 -6.885 38.252 1.00 83.12 100 ASN A N 1
ATOM 750 C CA . ASN A 1 100 ? -4.111 -7.231 38.454 1.00 83.12 100 ASN A CA 1
ATOM 751 C C . ASN A 1 100 ? -3.542 -6.583 39.720 1.00 83.12 100 ASN A C 1
ATOM 753 O O . ASN A 1 100 ? -2.722 -7.208 40.391 1.00 83.12 100 ASN A O 1
ATOM 757 N N . ARG A 1 101 ? -4.009 -5.384 40.093 1.00 77.31 101 ARG A N 1
ATOM 758 C CA . ARG A 1 101 ? -3.656 -4.718 41.356 1.00 77.31 101 ARG A CA 1
ATOM 759 C C . ARG A 1 101 ? -4.110 -5.526 42.565 1.00 77.31 101 ARG A C 1
ATOM 761 O O . ARG A 1 101 ? -3.318 -5.714 43.481 1.00 77.31 101 ARG A O 1
ATOM 768 N N . ASP A 1 102 ? -5.323 -6.067 42.533 1.00 78.12 102 ASP A N 1
ATOM 769 C CA . ASP A 1 102 ? -5.860 -6.896 43.623 1.00 78.12 102 ASP A CA 1
ATOM 770 C C . ASP A 1 102 ? -5.082 -8.210 43.815 1.00 78.12 102 ASP A C 1
ATOM 772 O O . ASP A 1 102 ? -5.103 -8.810 44.889 1.00 78.12 102 ASP A O 1
ATOM 776 N N . LYS A 1 103 ? -4.373 -8.661 42.774 1.00 81.75 103 LYS A N 1
ATOM 777 C CA . LYS A 1 103 ? -3.535 -9.870 42.783 1.00 81.75 103 LYS A CA 1
ATOM 778 C C . LYS A 1 103 ? -2.053 -9.578 43.026 1.00 81.75 103 LYS A C 1
ATOM 780 O O . LYS A 1 103 ? -1.258 -10.519 43.077 1.00 81.75 103 LYS A O 1
ATOM 785 N N . ALA A 1 104 ? -1.662 -8.310 43.132 1.00 76.81 104 ALA A N 1
ATOM 786 C CA . ALA A 1 104 ? -0.266 -7.929 43.266 1.00 76.81 104 ALA A CA 1
ATOM 787 C C . ALA A 1 104 ? 0.254 -8.224 44.689 1.00 76.81 104 ALA A C 1
ATOM 789 O O . ALA A 1 104 ? -0.439 -7.950 45.673 1.00 76.81 104 ALA A O 1
ATOM 790 N N . PRO A 1 105 ? 1.477 -8.769 44.836 1.00 75.06 105 PRO A N 1
ATOM 791 C CA . PRO A 1 105 ? 2.103 -8.926 46.143 1.00 75.06 105 PRO A CA 1
ATOM 792 C C . PRO A 1 105 ? 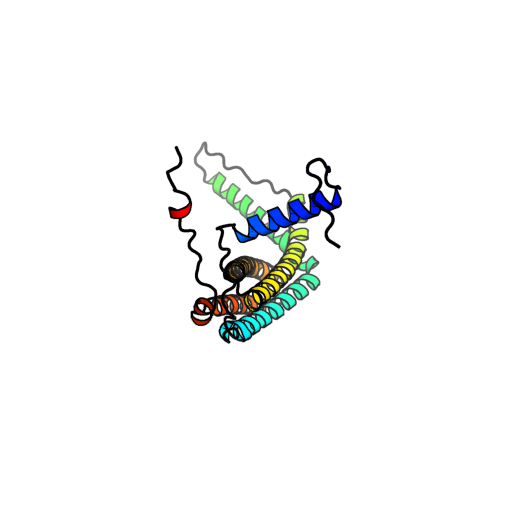2.341 -7.559 46.804 1.00 75.06 105 PRO A C 1
ATOM 794 O O . PRO A 1 105 ? 2.596 -6.557 46.130 1.00 75.06 105 PRO A O 1
ATOM 797 N N . ALA A 1 106 ? 2.262 -7.522 48.138 1.00 73.00 106 ALA A N 1
ATOM 798 C CA . ALA A 1 106 ? 2.393 -6.293 48.919 1.00 73.00 106 ALA A CA 1
ATOM 799 C C . ALA A 1 106 ? 3.697 -5.542 48.581 1.00 73.00 106 ALA A C 1
ATOM 801 O O . ALA A 1 106 ? 4.787 -6.096 48.711 1.00 73.00 106 ALA A O 1
ATOM 802 N N . GLY A 1 107 ? 3.570 -4.281 48.154 1.00 70.38 107 GLY A N 1
ATOM 803 C CA . GLY A 1 107 ? 4.692 -3.412 47.775 1.00 70.38 107 GLY A CA 1
ATOM 804 C C . GLY A 1 107 ? 4.870 -3.178 46.269 1.00 70.38 107 GLY A C 1
ATOM 805 O O . GLY A 1 107 ? 5.710 -2.363 45.898 1.00 70.38 107 GLY A O 1
ATOM 806 N N . VAL A 1 108 ? 4.088 -3.835 45.401 1.00 74.31 108 VAL A N 1
ATOM 807 C CA . VAL A 1 108 ? 4.083 -3.572 43.949 1.00 74.31 108 VAL A CA 1
ATOM 808 C C . VAL A 1 108 ? 2.917 -2.651 43.589 1.00 74.31 108 VAL A C 1
ATOM 810 O O . VAL A 1 108 ? 1.754 -3.035 43.691 1.00 74.31 108 VAL A O 1
ATOM 813 N N . GLU A 1 109 ? 3.222 -1.427 43.161 1.00 73.31 109 GLU A N 1
ATOM 814 C CA . GLU A 1 109 ? 2.216 -0.453 42.733 1.00 73.31 109 GLU A CA 1
ATOM 815 C C . GLU A 1 109 ? 1.950 -0.599 41.229 1.00 73.31 109 GLU A C 1
ATOM 817 O O . GLU A 1 109 ? 2.844 -0.405 40.407 1.00 73.31 109 GLU A O 1
ATOM 822 N N . ILE A 1 110 ? 0.721 -0.976 40.862 1.00 72.50 110 ILE A N 1
ATOM 823 C CA . ILE A 1 110 ? 0.288 -1.036 39.462 1.00 72.50 110 ILE A CA 1
ATOM 824 C C . ILE A 1 110 ? -0.388 0.299 39.122 1.00 72.50 110 ILE A C 1
ATOM 826 O O . ILE A 1 110 ? -1.439 0.602 39.699 1.00 72.50 110 ILE A O 1
ATOM 830 N N . PRO A 1 111 ? 0.190 1.112 38.218 1.00 75.12 111 PRO A N 1
ATOM 831 C CA . PRO A 1 111 ? -0.411 2.377 37.826 1.00 75.12 111 PRO A CA 1
ATOM 832 C C . PRO A 1 111 ? -1.715 2.129 37.061 1.00 75.12 111 PRO A C 1
ATOM 834 O O . PRO A 1 111 ? -1.744 1.377 36.089 1.00 75.12 111 PRO A O 1
ATOM 837 N N . ILE A 1 112 ? -2.798 2.778 37.498 1.00 75.25 112 ILE A N 1
ATOM 838 C CA . ILE A 1 112 ? -4.093 2.729 36.810 1.00 75.25 112 ILE A CA 1
ATOM 839 C C . ILE A 1 112 ? -4.073 3.776 35.686 1.00 75.25 112 ILE A C 1
ATOM 841 O O . ILE A 1 112 ? -3.845 4.958 35.978 1.00 75.25 112 ILE A O 1
ATOM 845 N N . PRO A 1 113 ? -4.313 3.386 34.421 1.00 72.62 113 PRO A N 1
ATOM 846 C CA . PRO A 1 113 ? -4.406 4.339 33.324 1.00 72.62 113 PRO A CA 1
ATOM 847 C C . PRO A 1 113 ? -5.555 5.320 33.577 1.00 72.62 113 PRO A C 1
ATOM 849 O O . PRO A 1 113 ? -6.662 4.918 33.933 1.00 72.62 113 PRO A O 1
ATOM 852 N N . LYS A 1 114 ? -5.313 6.617 33.384 1.00 67.56 114 LYS A N 1
ATOM 853 C CA . LYS A 1 114 ? -6.388 7.615 33.326 1.00 67.56 114 LYS A CA 1
ATOM 854 C C . LYS A 1 114 ? -6.859 7.721 31.882 1.00 67.56 114 LYS A C 1
ATOM 856 O O . LYS A 1 114 ? -6.021 7.796 30.993 1.00 67.56 114 LYS A O 1
ATOM 861 N N . ALA A 1 115 ? -8.169 7.749 31.656 1.00 61.12 115 ALA A N 1
ATOM 862 C CA . ALA A 1 115 ? -8.741 7.944 30.329 1.00 61.12 115 ALA A CA 1
ATOM 863 C C . ALA A 1 115 ? -8.793 9.448 29.985 1.00 61.12 115 ALA A C 1
ATOM 865 O O . ALA A 1 115 ? -9.589 10.168 30.594 1.00 61.12 115 ALA A O 1
ATOM 866 N N . PRO A 1 116 ? -7.988 9.957 29.032 1.00 64.31 116 PRO A N 1
ATOM 867 C CA . PRO A 1 116 ? -8.168 11.306 28.510 1.00 64.31 116 PRO A CA 1
ATOM 868 C C . PRO A 1 116 ? -9.352 11.306 27.533 1.00 64.31 116 PRO A C 1
ATOM 870 O O . PRO A 1 116 ? -9.193 11.040 26.346 1.00 64.31 116 PRO A O 1
ATOM 873 N N . ALA A 1 117 ? -10.562 11.559 28.037 1.00 62.66 117 ALA A N 1
ATOM 874 C CA . ALA A 1 117 ? -11.790 11.524 27.232 1.00 62.66 117 ALA A CA 1
ATOM 875 C C . ALA A 1 117 ? -11.712 12.415 25.971 1.00 62.66 117 ALA A C 1
ATOM 877 O O . ALA A 1 117 ? -12.182 12.016 24.906 1.00 62.66 117 ALA A O 1
ATOM 878 N N . ASP A 1 118 ? -11.047 13.569 26.076 1.00 68.69 118 ASP A N 1
ATOM 879 C CA . ASP A 1 118 ? -10.922 14.541 24.984 1.00 68.69 118 ASP A CA 1
ATOM 880 C C . ASP A 1 118 ? -9.938 14.100 23.880 1.00 68.69 118 ASP A C 1
ATOM 882 O O . ASP A 1 118 ? -10.119 14.445 22.710 1.00 68.69 118 ASP A O 1
ATOM 886 N N . GLU A 1 119 ? -8.920 13.292 24.204 1.00 71.69 119 GLU A N 1
ATOM 887 C CA . GLU A 1 119 ? -7.929 12.821 23.220 1.00 71.69 119 GLU A CA 1
ATOM 888 C C . GLU A 1 119 ? -8.509 11.748 22.285 1.00 71.69 119 GLU A C 1
ATOM 890 O O . GLU A 1 119 ? -8.175 11.705 21.097 1.00 71.69 119 GLU A O 1
ATOM 895 N N . TYR A 1 120 ? -9.435 10.919 22.78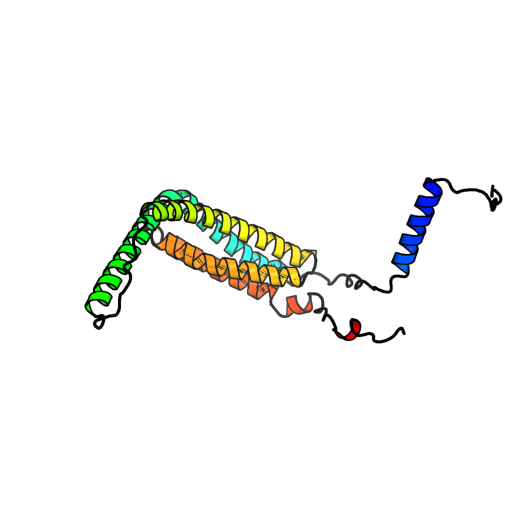1 1.00 71.12 120 TYR A N 1
ATOM 896 C CA . TYR A 1 120 ? -10.101 9.896 21.967 1.00 71.12 120 TYR A CA 1
ATOM 897 C C . TYR A 1 120 ? -11.020 10.493 20.914 1.00 71.12 120 TYR A C 1
ATOM 899 O O . TYR A 1 120 ? -11.061 9.993 19.792 1.00 71.12 120 TYR A O 1
ATOM 907 N N . HIS A 1 121 ? -11.720 11.574 21.257 1.00 73.88 121 HIS A N 1
ATOM 908 C CA . HIS A 1 121 ? -12.570 12.284 20.312 1.00 73.88 121 HIS A CA 1
ATOM 909 C C . HIS A 1 121 ? -11.733 12.849 19.151 1.00 73.88 121 HIS A C 1
ATOM 911 O O . HIS A 1 121 ? -12.053 12.638 17.981 1.00 73.88 121 HIS A O 1
ATOM 917 N N . GLY A 1 122 ? -10.586 13.467 19.458 1.00 77.44 122 GLY A N 1
ATOM 918 C CA . GLY A 1 122 ? -9.650 13.954 18.443 1.00 77.44 122 GLY A CA 1
ATOM 919 C C . GLY A 1 122 ? -9.110 12.842 17.536 1.00 77.44 122 GLY A C 1
ATOM 920 O O . GLY A 1 122 ? -9.137 12.974 16.311 1.00 77.44 122 GLY A O 1
ATOM 921 N N . LEU A 1 123 ? -8.659 11.721 18.105 1.00 77.12 123 LEU A N 1
ATOM 922 C CA . LEU A 1 123 ? -8.133 10.585 17.335 1.00 77.12 123 LEU A CA 1
ATOM 923 C C . LEU A 1 123 ? -9.205 9.912 16.463 1.00 77.12 123 LEU A C 1
ATOM 925 O O . LEU A 1 123 ? -8.950 9.616 15.294 1.00 77.12 123 LEU A O 1
ATOM 929 N N . ALA A 1 124 ? -10.412 9.712 16.991 1.00 79.31 124 ALA A N 1
ATOM 930 C CA . ALA A 1 124 ? -11.487 9.013 16.290 1.00 79.31 124 ALA A CA 1
ATOM 931 C C . ALA A 1 124 ? -12.034 9.791 15.081 1.00 79.31 124 ALA A C 1
ATOM 933 O O . ALA A 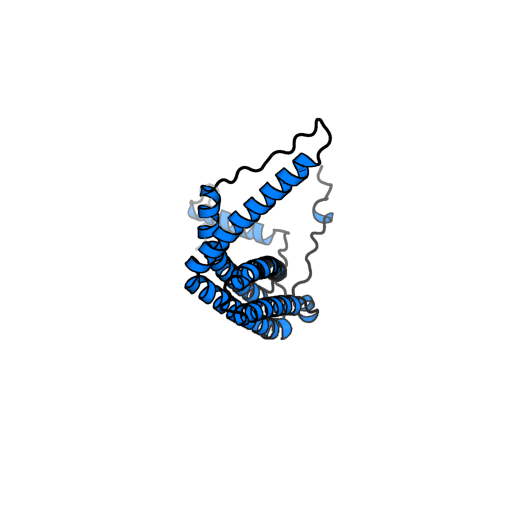1 124 ? -12.420 9.189 14.076 1.00 79.31 124 ALA A O 1
ATOM 934 N N . HIS A 1 125 ? -12.020 11.125 15.134 1.00 80.62 125 HIS A N 1
ATOM 935 C CA . HIS A 1 125 ? -12.449 11.967 14.013 1.00 80.62 125 HIS A CA 1
ATOM 936 C C . HIS A 1 125 ? -11.333 12.282 13.010 1.00 80.62 125 HIS A C 1
ATOM 938 O O . HIS A 1 125 ? -11.622 12.574 11.851 1.00 80.62 125 HIS A O 1
ATOM 944 N N . THR A 1 126 ? -10.060 12.199 13.405 1.00 84.38 126 THR A N 1
ATOM 945 C CA . THR A 1 126 ? -8.923 12.495 12.511 1.00 84.38 126 THR A CA 1
ATOM 946 C C . THR A 1 126 ? -8.423 11.279 11.737 1.00 84.38 126 THR A C 1
ATOM 948 O O . THR A 1 126 ? -8.012 11.413 10.581 1.00 84.38 126 THR A O 1
ATOM 951 N N . LEU A 1 127 ? -8.477 10.087 12.337 1.00 82.75 127 LEU A N 1
ATOM 952 C CA . LEU A 1 127 ? -7.901 8.874 11.760 1.00 82.75 127 LEU A CA 1
ATOM 953 C C . LEU A 1 127 ? -8.628 8.394 10.488 1.00 82.75 127 LEU A C 1
ATOM 955 O O . LEU A 1 127 ? -7.940 8.113 9.502 1.00 82.75 127 LEU A O 1
ATOM 959 N N . PRO A 1 128 ? -9.976 8.353 10.415 1.00 83.56 128 PRO A N 1
ATOM 960 C CA . PRO A 1 128 ? -10.664 7.905 9.203 1.00 83.56 128 PRO A CA 1
ATOM 961 C C . PRO A 1 128 ? -10.411 8.804 7.974 1.00 83.56 128 PRO A C 1
ATOM 963 O O . PRO A 1 128 ? -10.060 8.264 6.921 1.00 83.56 128 PRO A O 1
ATOM 966 N N . PRO A 1 129 ? -10.473 10.151 8.065 1.00 85.56 129 PRO A N 1
ATOM 967 C CA . PRO A 1 129 ? -10.075 11.024 6.958 1.00 85.56 129 PRO A CA 1
ATOM 968 C C . PRO A 1 129 ? -8.610 10.847 6.544 1.00 85.56 129 PRO A C 1
ATOM 970 O O . PRO A 1 129 ? -8.310 10.769 5.350 1.00 85.56 129 PRO A O 1
ATOM 973 N N . ALA A 1 130 ? -7.692 10.737 7.511 1.00 86.25 130 ALA A N 1
ATOM 974 C CA . ALA A 1 130 ? -6.273 10.527 7.232 1.00 86.25 130 ALA A CA 1
ATOM 975 C C . ALA A 1 130 ? -6.024 9.210 6.477 1.00 86.25 130 ALA A C 1
ATOM 977 O O . ALA A 1 130 ? -5.209 9.170 5.553 1.00 86.25 130 ALA A O 1
ATOM 978 N N . MET A 1 131 ? -6.763 8.149 6.811 1.00 84.31 131 MET A N 1
ATOM 979 C CA . MET A 1 131 ? -6.708 6.863 6.111 1.00 84.31 131 MET A CA 1
ATOM 980 C C . MET A 1 131 ? -7.194 6.974 4.663 1.00 84.31 131 MET A C 1
ATOM 982 O O . MET A 1 131 ? -6.526 6.462 3.766 1.00 84.31 131 MET A O 1
ATOM 986 N N . ILE A 1 132 ? -8.295 7.689 4.405 1.00 87.56 132 ILE A N 1
ATOM 987 C CA . ILE A 1 132 ? -8.802 7.920 3.040 1.00 87.56 132 ILE A CA 1
ATOM 988 C C . ILE A 1 132 ? -7.741 8.630 2.192 1.00 87.56 132 ILE A C 1
ATOM 990 O O . ILE A 1 132 ? -7.408 8.174 1.096 1.00 87.56 132 ILE A O 1
ATOM 994 N N . VAL A 1 133 ? -7.165 9.716 2.719 1.00 90.81 133 VAL A N 1
ATOM 995 C CA . VAL A 1 133 ? -6.092 10.460 2.043 1.00 90.81 133 VAL A CA 1
ATOM 996 C C . VAL A 1 133 ? -4.885 9.557 1.790 1.00 90.81 133 VAL A C 1
ATOM 998 O O . VAL A 1 133 ? -4.343 9.550 0.685 1.00 90.81 133 VAL A O 1
ATOM 1001 N N . SER A 1 134 ? -4.499 8.748 2.778 1.00 88.31 134 SER A N 1
ATOM 1002 C CA . SER A 1 134 ? -3.367 7.824 2.674 1.00 88.31 134 SER A CA 1
ATOM 1003 C C . SER A 1 134 ? -3.581 6.760 1.598 1.00 88.31 134 SER A C 1
ATOM 1005 O O . SER A 1 134 ? -2.670 6.516 0.811 1.00 88.31 134 SER A O 1
ATOM 1007 N N . ILE A 1 135 ? -4.776 6.167 1.493 1.00 87.44 135 ILE A N 1
ATOM 1008 C CA . ILE A 1 135 ? -5.103 5.179 0.450 1.00 87.44 135 ILE A CA 1
ATOM 1009 C C . ILE A 1 135 ? -4.920 5.796 -0.939 1.00 87.44 135 ILE A C 1
ATOM 1011 O O . ILE A 1 135 ? -4.222 5.230 -1.783 1.00 87.44 135 ILE A O 1
ATOM 1015 N N . VAL A 1 136 ? -5.504 6.974 -1.173 1.00 91.38 136 VAL A N 1
ATOM 1016 C CA . VAL A 1 136 ? -5.432 7.657 -2.474 1.00 91.38 136 VAL A CA 1
ATOM 1017 C C . VAL A 1 136 ? -3.993 8.059 -2.804 1.00 91.38 136 VAL A C 1
ATOM 1019 O O . VAL A 1 136 ? -3.525 7.812 -3.917 1.00 91.38 136 VAL A O 1
ATOM 1022 N N . ALA A 1 137 ? -3.264 8.621 -1.837 1.00 93.38 137 ALA A N 1
ATOM 1023 C CA . ALA A 1 137 ? -1.873 9.022 -2.015 1.00 93.38 137 ALA A CA 1
ATOM 1024 C C . ALA A 1 137 ? -0.963 7.821 -2.319 1.00 93.38 137 ALA A C 1
ATOM 1026 O O . ALA A 1 137 ? -0.179 7.867 -3.267 1.00 93.38 137 ALA A O 1
ATOM 1027 N N . LEU A 1 138 ? -1.095 6.722 -1.568 1.00 92.31 138 LEU A N 1
ATOM 1028 C CA . LEU A 1 138 ? -0.320 5.500 -1.790 1.00 92.31 138 LEU A CA 1
ATOM 1029 C C . LEU A 1 138 ? -0.603 4.903 -3.171 1.00 92.31 138 LEU A C 1
ATOM 1031 O O . LEU A 1 138 ? 0.340 4.529 -3.867 1.00 92.31 138 LEU A O 1
ATOM 1035 N N . LEU A 1 139 ? -1.867 4.854 -3.605 1.00 92.00 139 LEU A N 1
ATOM 1036 C CA . LEU A 1 139 ? -2.222 4.393 -4.950 1.00 92.00 139 LEU A CA 1
ATOM 1037 C C . LEU A 1 139 ? -1.606 5.290 -6.034 1.00 92.00 139 LEU A C 1
ATOM 1039 O O . LEU A 1 139 ? -1.011 4.778 -6.982 1.00 92.00 139 LEU A O 1
ATOM 1043 N N . ALA A 1 140 ? -1.674 6.614 -5.884 1.00 93.94 140 ALA A N 1
ATOM 1044 C CA . ALA A 1 140 ? -1.089 7.554 -6.840 1.00 93.94 140 ALA A CA 1
ATOM 1045 C C . ALA A 1 140 ? 0.441 7.409 -6.946 1.00 93.94 140 ALA A C 1
ATOM 1047 O O . ALA A 1 140 ? 0.994 7.381 -8.049 1.00 93.94 140 ALA A O 1
ATOM 1048 N N . VAL A 1 141 ? 1.132 7.251 -5.814 1.00 94.12 141 VAL A N 1
ATOM 1049 C CA . VAL A 1 141 ? 2.583 7.009 -5.793 1.00 94.12 141 VAL A CA 1
ATOM 1050 C C . VAL A 1 141 ? 2.918 5.664 -6.438 1.00 94.12 141 VAL A C 1
ATOM 1052 O O . VAL A 1 141 ? 3.829 5.590 -7.262 1.00 94.12 141 VAL A O 1
ATOM 1055 N N . GLN A 1 142 ? 2.164 4.605 -6.136 1.00 92.38 142 GLN A N 1
ATOM 1056 C CA . GLN A 1 142 ? 2.346 3.293 -6.763 1.00 92.38 142 GLN A CA 1
ATOM 1057 C C . GLN A 1 142 ? 2.158 3.350 -8.285 1.00 92.38 142 GLN A C 1
ATOM 1059 O O . GLN A 1 142 ? 2.964 2.769 -9.010 1.00 92.38 142 GLN A O 1
ATOM 1064 N N . PHE A 1 143 ? 1.160 4.090 -8.779 1.00 93.19 143 PHE A N 1
ATOM 1065 C CA . PHE A 1 143 ? 0.956 4.329 -10.211 1.00 93.19 143 PHE A CA 1
ATOM 1066 C C . PHE A 1 143 ? 2.173 5.001 -10.854 1.00 93.19 143 PHE A C 1
ATOM 1068 O O . PHE A 1 143 ? 2.692 4.528 -11.869 1.00 93.19 143 PHE A O 1
ATOM 1075 N N . ALA A 1 144 ? 2.646 6.096 -10.251 1.00 93.25 144 ALA A N 1
ATOM 1076 C CA . ALA A 1 144 ? 3.789 6.848 -10.752 1.00 93.25 144 ALA A CA 1
ATOM 1077 C C . ALA A 1 144 ? 5.053 5.980 -10.789 1.00 93.25 144 ALA A C 1
ATOM 1079 O O . ALA A 1 144 ? 5.781 5.990 -11.782 1.00 93.25 144 ALA A O 1
ATOM 1080 N N . LEU A 1 145 ? 5.279 5.174 -9.750 1.00 90.31 145 LEU A N 1
ATOM 1081 C CA . LEU A 1 145 ? 6.406 4.251 -9.679 1.00 90.31 145 LEU A CA 1
ATOM 1082 C C . LEU A 1 145 ? 6.289 3.126 -10.710 1.00 90.31 145 LEU A C 1
ATOM 1084 O O . LEU A 1 145 ? 7.270 2.843 -11.390 1.00 90.31 145 LEU A O 1
ATOM 1088 N N . LEU A 1 146 ? 5.109 2.528 -10.902 1.00 89.56 146 LEU A N 1
ATOM 1089 C CA . LEU A 1 146 ? 4.906 1.481 -11.908 1.00 89.56 146 LEU A CA 1
ATOM 1090 C C . LEU A 1 146 ? 5.164 2.008 -13.328 1.00 89.56 146 LEU A C 1
ATOM 1092 O O . LEU A 1 146 ? 5.850 1.361 -14.124 1.00 89.56 146 LEU A O 1
ATOM 1096 N N . ARG A 1 147 ? 4.704 3.230 -13.617 1.00 90.81 147 ARG A N 1
ATOM 1097 C CA . ARG A 1 147 ? 5.011 3.949 -14.861 1.00 90.81 147 ARG A CA 1
ATOM 1098 C C . ARG A 1 147 ? 6.503 4.268 -14.986 1.00 90.81 147 ARG A C 1
ATOM 1100 O O . ARG A 1 147 ? 7.071 4.101 -16.063 1.00 90.81 147 ARG A O 1
ATOM 1107 N N . ALA A 1 148 ? 7.154 4.677 -13.899 1.00 86.62 148 ALA A N 1
ATOM 1108 C CA . ALA A 1 148 ? 8.582 4.980 -13.889 1.00 86.62 148 ALA A CA 1
ATOM 1109 C C . ALA A 1 148 ? 9.452 3.739 -14.144 1.00 86.62 148 ALA A C 1
ATOM 1111 O O . ALA A 1 148 ? 10.467 3.848 -14.829 1.00 86.62 148 ALA A O 1
ATOM 1112 N N . ILE A 1 149 ? 9.055 2.555 -13.661 1.00 85.88 149 ILE A N 1
ATOM 1113 C CA . ILE A 1 149 ? 9.756 1.295 -13.967 1.00 85.88 149 ILE A CA 1
ATOM 1114 C C . ILE A 1 149 ? 9.720 1.023 -15.475 1.00 85.88 149 ILE A C 1
ATOM 1116 O O . ILE A 1 149 ? 10.746 0.661 -16.047 1.00 85.88 149 ILE A O 1
ATOM 1120 N N . GLY A 1 150 ? 8.561 1.217 -16.114 1.00 84.44 150 GLY A N 1
ATOM 1121 C CA . GLY A 1 150 ? 8.392 1.009 -17.553 1.00 84.44 150 GLY A CA 1
ATOM 1122 C C . GLY A 1 150 ? 9.159 2.017 -18.411 1.00 84.44 150 GLY A C 1
ATOM 1123 O O . GLY A 1 150 ? 9.820 1.616 -19.361 1.00 84.44 150 GLY A O 1
ATOM 1124 N N . ASN A 1 151 ? 9.114 3.304 -18.055 1.00 85.50 151 ASN A N 1
ATOM 1125 C CA . ASN A 1 151 ? 9.678 4.378 -18.883 1.00 85.50 151 ASN A CA 1
ATOM 1126 C C . ASN A 1 151 ? 11.172 4.627 -18.648 1.00 85.50 151 ASN A C 1
ATOM 1128 O O . ASN A 1 151 ? 11.895 4.939 -19.586 1.00 85.50 151 ASN A O 1
ATOM 1132 N N . HIS A 1 152 ? 11.630 4.539 -17.397 1.00 82.50 152 HIS A N 1
ATOM 1133 C CA . HIS A 1 152 ? 13.006 4.884 -17.017 1.00 82.50 152 HIS A CA 1
ATOM 1134 C C . HIS A 1 152 ? 13.873 3.664 -16.736 1.00 82.50 152 HIS A C 1
ATOM 1136 O O . HIS A 1 152 ? 15.017 3.822 -16.313 1.00 82.50 152 HIS A O 1
ATOM 1142 N N . HIS A 1 153 ? 13.332 2.455 -16.915 1.00 83.12 153 HIS A N 1
ATOM 1143 C CA . HIS A 1 153 ? 14.086 1.216 -16.763 1.00 83.12 153 HIS A CA 1
ATOM 1144 C C . HIS A 1 153 ? 14.822 1.133 -15.405 1.00 83.12 153 HIS A C 1
ATOM 1146 O O . HIS A 1 153 ? 15.964 0.693 -15.295 1.00 83.12 153 HIS A O 1
ATOM 1152 N N . SER A 1 154 ? 14.180 1.621 -14.337 1.00 81.31 154 SER A N 1
ATOM 1153 C CA . SER A 1 154 ? 14.844 1.854 -13.051 1.00 81.31 154 SER A CA 1
ATOM 1154 C C . SER A 1 154 ? 14.596 0.728 -12.051 1.00 81.31 154 SER A C 1
ATOM 1156 O O . SER A 1 154 ? 13.466 0.448 -11.639 1.00 81.31 154 SER A O 1
ATOM 1158 N N . ARG A 1 155 ? 15.688 0.120 -11.577 1.00 82.50 155 ARG A N 1
ATOM 1159 C CA . ARG A 1 155 ? 15.662 -0.899 -10.516 1.00 82.50 155 ARG A CA 1
ATOM 1160 C C . ARG A 1 155 ? 15.266 -0.306 -9.157 1.00 82.50 155 ARG A C 1
ATOM 1162 O O . ARG A 1 155 ? 14.620 -0.995 -8.369 1.00 82.50 155 ARG A O 1
ATOM 1169 N N . ASN A 1 156 ? 15.590 0.970 -8.929 1.00 86.00 156 ASN A N 1
ATOM 1170 C CA . ASN A 1 156 ? 15.212 1.717 -7.726 1.00 86.00 156 ASN A CA 1
ATOM 1171 C C . ASN A 1 156 ? 13.711 2.020 -7.706 1.00 86.00 156 ASN A C 1
ATOM 1173 O O . ASN A 1 156 ? 13.068 1.879 -6.672 1.00 86.00 156 ASN A O 1
ATOM 1177 N N . ALA A 1 157 ? 13.120 2.361 -8.856 1.00 85.56 157 ALA A N 1
ATOM 1178 C CA . ALA A 1 157 ? 11.670 2.537 -8.946 1.00 85.56 157 ALA A CA 1
ATOM 1179 C C . ALA A 1 157 ? 10.928 1.237 -8.590 1.00 85.56 157 ALA A C 1
ATOM 1181 O O . ALA A 1 157 ? 9.902 1.279 -7.918 1.00 85.56 157 ALA A O 1
ATOM 1182 N N . ARG A 1 158 ? 11.486 0.072 -8.953 1.00 89.00 158 ARG A N 1
ATOM 1183 C CA . ARG A 1 158 ? 10.929 -1.235 -8.577 1.00 89.00 158 ARG A CA 1
ATOM 1184 C C . ARG A 1 158 ? 11.010 -1.512 -7.077 1.00 89.00 158 ARG A C 1
ATOM 1186 O O . ARG A 1 158 ? 10.037 -2.002 -6.509 1.00 89.00 158 ARG A O 1
ATOM 1193 N N . SER A 1 159 ? 12.150 -1.250 -6.435 1.00 89.00 159 SER A N 1
ATOM 1194 C CA . SER A 1 159 ? 12.272 -1.454 -4.984 1.00 89.00 159 SER A CA 1
ATOM 1195 C C . SER A 1 159 ? 11.374 -0.494 -4.207 1.00 89.00 159 SER A C 1
ATOM 1197 O O . SER A 1 159 ? 10.704 -0.929 -3.275 1.00 89.00 159 SER A O 1
ATOM 1199 N N . LEU A 1 160 ? 11.285 0.769 -4.634 1.00 90.50 160 LEU A N 1
ATOM 1200 C CA . LEU A 1 160 ? 10.357 1.745 -4.063 1.00 90.50 160 LEU A CA 1
ATOM 1201 C C . LEU A 1 160 ? 8.902 1.316 -4.262 1.00 90.50 160 LEU A C 1
ATOM 1203 O O . LEU A 1 160 ? 8.136 1.347 -3.307 1.00 90.50 160 LEU A O 1
ATOM 1207 N N . PHE A 1 161 ? 8.525 0.846 -5.455 1.00 91.19 161 PHE A N 1
ATOM 1208 C CA . PHE A 1 161 ? 7.177 0.330 -5.706 1.00 91.19 161 PHE A CA 1
ATOM 1209 C C . PHE A 1 161 ? 6.822 -0.792 -4.727 1.00 91.19 161 PHE A C 1
ATOM 1211 O O . PHE A 1 161 ? 5.780 -0.735 -4.082 1.00 91.19 161 PHE A O 1
ATOM 1218 N N . ALA A 1 162 ? 7.713 -1.772 -4.554 1.00 89.75 162 ALA A N 1
ATOM 1219 C CA . ALA A 1 162 ? 7.500 -2.861 -3.606 1.00 89.75 162 ALA A CA 1
ATOM 1220 C C . ALA A 1 162 ? 7.395 -2.361 -2.154 1.00 89.75 162 ALA A C 1
ATOM 1222 O O . ALA A 1 162 ? 6.528 -2.825 -1.421 1.00 89.75 162 ALA A O 1
ATOM 1223 N N . ALA A 1 163 ? 8.214 -1.386 -1.749 1.00 91.31 163 ALA A N 1
ATOM 1224 C CA . ALA A 1 163 ? 8.129 -0.780 -0.421 1.00 91.31 163 ALA A CA 1
ATOM 1225 C C . ALA A 1 163 ? 6.776 -0.083 -0.193 1.00 91.31 163 ALA A C 1
ATOM 1227 O O . ALA A 1 163 ? 6.128 -0.318 0.822 1.00 91.31 163 ALA A O 1
ATOM 1228 N N . PHE A 1 164 ? 6.300 0.707 -1.158 1.00 91.06 164 PHE A N 1
ATOM 1229 C CA . PHE A 1 164 ? 4.987 1.355 -1.081 1.00 91.06 164 PHE A CA 1
ATOM 1230 C C . PHE A 1 164 ? 3.824 0.362 -1.140 1.00 91.06 164 PHE A C 1
ATOM 1232 O O . PHE A 1 164 ? 2.782 0.610 -0.534 1.00 91.06 164 PHE A O 1
ATOM 1239 N N . VAL A 1 165 ? 3.974 -0.765 -1.840 1.00 90.69 165 VAL A N 1
ATOM 1240 C CA . VAL A 1 165 ? 3.009 -1.870 -1.773 1.00 90.69 165 VAL A CA 1
ATOM 1241 C C . VAL A 1 165 ? 2.992 -2.473 -0.371 1.00 90.69 165 VAL A C 1
ATOM 1243 O O . VAL A 1 165 ? 1.911 -2.632 0.179 1.00 90.69 165 VAL A O 1
ATOM 1246 N N . LEU A 1 166 ? 4.148 -2.740 0.242 1.00 91.44 166 LEU A N 1
ATOM 1247 C CA . LEU A 1 166 ? 4.221 -3.271 1.608 1.00 91.44 166 LEU A CA 1
ATOM 1248 C C . LEU A 1 166 ? 3.602 -2.322 2.637 1.00 91.44 166 LEU A C 1
ATOM 1250 O O . LEU A 1 166 ? 2.826 -2.772 3.473 1.00 91.44 166 LEU A O 1
ATOM 1254 N N . ILE A 1 167 ? 3.885 -1.019 2.545 1.00 90.50 167 ILE A N 1
ATOM 1255 C CA . ILE A 1 167 ? 3.254 -0.005 3.404 1.00 90.50 167 ILE A CA 1
ATOM 1256 C C . ILE A 1 167 ? 1.730 -0.075 3.256 1.00 90.50 167 ILE A C 1
ATOM 1258 O O . ILE A 1 167 ? 1.015 -0.160 4.249 1.00 90.50 167 ILE A O 1
ATOM 1262 N N . ASN A 1 168 ? 1.229 -0.126 2.019 1.00 88.44 168 ASN A N 1
ATOM 1263 C CA . ASN A 1 168 ? -0.206 -0.217 1.762 1.00 88.44 168 ASN A CA 1
ATOM 1264 C C . ASN A 1 168 ? -0.806 -1.533 2.299 1.00 88.44 168 ASN A C 1
ATOM 1266 O O . ASN A 1 168 ? -1.868 -1.524 2.912 1.00 88.44 168 ASN A O 1
ATOM 1270 N N . LEU A 1 169 ? -0.099 -2.660 2.171 1.00 89.50 169 LEU A N 1
ATOM 1271 C CA . LEU A 1 169 ? -0.534 -3.953 2.710 1.00 89.50 169 LEU A CA 1
ATOM 1272 C C . LEU A 1 169 ? -0.656 -3.962 4.238 1.00 89.50 169 LEU A C 1
ATOM 1274 O O . LEU A 1 169 ? -1.479 -4.710 4.751 1.00 89.50 169 LEU A O 1
ATOM 1278 N N . VAL A 1 170 ? 0.114 -3.144 4.960 1.00 86.75 170 VAL A N 1
ATOM 1279 C CA . VAL A 1 170 ? -0.047 -2.969 6.416 1.00 86.75 170 VAL A CA 1
ATOM 1280 C C . VAL A 1 170 ? -1.274 -2.111 6.735 1.00 86.75 170 VAL A C 1
ATOM 1282 O O . VAL A 1 170 ? -1.980 -2.380 7.704 1.00 86.75 170 VAL A O 1
ATOM 1285 N N . CYS A 1 171 ? -1.571 -1.109 5.906 1.00 81.75 171 CYS A N 1
ATOM 1286 C CA . CYS A 1 171 ? -2.733 -0.239 6.092 1.00 81.75 171 CYS A CA 1
ATOM 1287 C C . CYS A 1 171 ? -4.071 -0.938 5.791 1.00 81.75 171 CYS A C 1
ATOM 1289 O O . CYS A 1 171 ? -5.082 -0.596 6.402 1.00 81.75 171 CYS A O 1
ATOM 1291 N N . ILE A 1 172 ? -4.101 -1.908 4.870 1.00 83.19 172 ILE A N 1
ATOM 1292 C CA . ILE A 1 172 ? -5.344 -2.574 4.438 1.00 83.19 172 ILE A CA 1
ATOM 1293 C C . ILE A 1 172 ? -6.046 -3.332 5.582 1.00 83.19 172 ILE A C 1
ATOM 1295 O O . ILE A 1 172 ? -7.234 -3.084 5.769 1.00 83.19 172 ILE A O 1
ATOM 1299 N N . PRO A 1 173 ? -5.385 -4.197 6.383 1.00 79.69 173 PRO A N 1
ATOM 1300 C CA . PRO A 1 173 ? -6.021 -4.858 7.524 1.00 79.69 173 PRO A CA 1
ATOM 1301 C C . PRO A 1 173 ? -6.592 -3.877 8.548 1.00 79.69 173 PRO A C 1
ATOM 1303 O O . PRO A 1 173 ? -7.682 -4.103 9.056 1.00 79.69 173 PRO A O 1
ATOM 1306 N N . VAL A 1 174 ? -5.894 -2.766 8.802 1.00 76.81 174 VAL A N 1
ATOM 1307 C CA . VAL A 1 174 ? -6.366 -1.712 9.715 1.00 76.81 174 VAL A CA 1
ATOM 1308 C C . VAL A 1 174 ? -7.636 -1.050 9.169 1.00 76.81 174 VAL A C 1
ATOM 1310 O O . VAL A 1 174 ? -8.595 -0.839 9.904 1.00 76.81 174 VAL A O 1
ATOM 1313 N N . GLY A 1 175 ? -7.679 -0.766 7.864 1.00 73.25 175 GLY A N 1
ATOM 1314 C CA . GLY A 1 175 ? -8.884 -0.257 7.202 1.00 73.25 175 GLY A CA 1
ATOM 1315 C C . GLY A 1 175 ? -10.030 -1.272 7.168 1.00 73.25 175 GLY A C 1
ATOM 1316 O O . GLY A 1 175 ? -11.187 -0.899 7.332 1.00 73.25 175 GLY A O 1
ATOM 1317 N N . LEU A 1 176 ? -9.720 -2.557 6.987 1.00 76.25 176 LEU A N 1
ATOM 1318 C CA . LEU A 1 176 ? -10.698 -3.643 7.006 1.00 76.25 176 LEU A CA 1
ATOM 1319 C C . LEU A 1 176 ? -11.319 -3.846 8.384 1.00 76.25 176 LEU A C 1
ATOM 1321 O O . LEU A 1 176 ? -12.524 -4.063 8.459 1.00 76.25 176 LEU A O 1
ATOM 1325 N N . ASP A 1 177 ? -10.520 -3.754 9.446 1.00 74.31 177 ASP A N 1
ATOM 1326 C CA . ASP A 1 177 ? -11.012 -3.808 10.821 1.00 74.31 177 ASP A CA 1
ATOM 1327 C C . ASP A 1 177 ? -12.001 -2.660 11.059 1.00 74.31 177 ASP A C 1
ATOM 1329 O O . ASP A 1 177 ? -13.150 -2.902 11.414 1.00 74.31 177 ASP A O 1
ATOM 1333 N N . LEU A 1 178 ? -11.631 -1.429 10.677 1.00 68.31 178 LEU A N 1
ATOM 1334 C CA . LEU A 1 178 ? -12.524 -0.261 10.716 1.00 68.31 178 LEU A CA 1
ATOM 1335 C C . LEU A 1 178 ? -13.843 -0.472 9.944 1.00 68.31 178 LEU A C 1
ATOM 1337 O O . LEU A 1 178 ? -14.901 -0.047 10.404 1.00 68.31 178 LEU A O 1
ATOM 1341 N N . LEU A 1 179 ? -13.793 -1.123 8.778 1.00 66.12 179 LEU A N 1
ATOM 1342 C CA . LEU A 1 179 ? -14.961 -1.389 7.926 1.00 66.12 179 LEU A CA 1
ATOM 1343 C C . LEU A 1 179 ? -15.863 -2.503 8.469 1.00 66.12 179 LEU A C 1
ATOM 1345 O O . LEU A 1 179 ? -17.086 -2.405 8.342 1.00 66.12 179 LEU A O 1
ATOM 1349 N N . ALA A 1 180 ? -15.275 -3.540 9.069 1.00 62.03 180 ALA A N 1
ATOM 1350 C CA . ALA A 1 180 ? -15.991 -4.667 9.661 1.00 62.03 180 ALA A CA 1
ATOM 1351 C C . ALA A 1 180 ? -16.873 -4.249 10.851 1.00 62.03 180 ALA A C 1
ATOM 1353 O O . ALA A 1 180 ? -17.823 -4.958 11.176 1.00 62.03 180 ALA A O 1
ATOM 1354 N N . PHE A 1 181 ? -16.611 -3.086 11.462 1.00 56.31 181 PHE A N 1
ATOM 1355 C CA . PHE A 1 181 ? -17.460 -2.511 12.511 1.00 56.31 181 PHE A CA 1
ATOM 1356 C C . PHE A 1 181 ? -18.744 -1.863 11.988 1.00 56.31 181 PHE A C 1
ATOM 1358 O O . PHE A 1 181 ? -19.694 -1.708 12.752 1.00 56.31 181 PHE A O 1
ATOM 1365 N N . SER A 1 182 ? -18.816 -1.519 10.698 1.00 57.12 182 SER A N 1
ATOM 1366 C CA . SER A 1 182 ? -20.105 -1.228 10.076 1.00 57.12 182 SER A CA 1
ATOM 1367 C C . SER A 1 182 ? -20.748 -2.569 9.713 1.00 57.12 182 SER A C 1
ATOM 1369 O O . SER A 1 182 ? -20.365 -3.191 8.723 1.00 57.12 182 SER A O 1
ATOM 1371 N N . GLU A 1 183 ? -21.723 -3.037 10.502 1.00 56.50 183 GLU A N 1
ATOM 1372 C CA . GLU A 1 183 ? -22.488 -4.289 10.268 1.00 56.50 183 GLU A CA 1
ATOM 1373 C C . GLU A 1 183 ? -23.075 -4.404 8.840 1.00 56.50 183 GLU A C 1
ATOM 1375 O O . GLU A 1 183 ? -23.505 -5.467 8.396 1.00 56.50 183 GLU A O 1
ATOM 1380 N N . ASN A 1 184 ? -23.051 -3.305 8.090 1.00 55.09 184 ASN A N 1
ATOM 1381 C CA . ASN A 1 184 ? -23.703 -3.112 6.809 1.00 55.09 184 ASN A CA 1
ATOM 1382 C C . ASN A 1 184 ? -22.906 -3.618 5.593 1.00 55.09 184 ASN A C 1
ATOM 1384 O O . ASN A 1 184 ? -23.414 -3.512 4.474 1.00 55.09 184 ASN A O 1
ATOM 1388 N N . ALA A 1 185 ? -21.677 -4.138 5.741 1.00 60.56 185 ALA A N 1
ATOM 1389 C CA . ALA A 1 185 ? -20.842 -4.388 4.560 1.00 60.56 185 ALA A CA 1
ATOM 1390 C C . ALA A 1 185 ? -19.865 -5.584 4.617 1.00 60.56 185 ALA A C 1
ATOM 1392 O O . ALA A 1 185 ? -18.659 -5.407 4.410 1.00 60.56 185 ALA A O 1
ATOM 1393 N N . PRO A 1 186 ? -20.357 -6.837 4.717 1.00 70.94 186 PRO A N 1
ATOM 1394 C CA . PRO A 1 186 ? -19.521 -8.026 4.497 1.00 70.94 186 PRO A CA 1
ATOM 1395 C C . PRO A 1 186 ? -18.866 -8.034 3.102 1.00 70.94 186 PRO A C 1
ATOM 1397 O O . PRO A 1 186 ? -17.782 -8.582 2.913 1.00 70.94 186 PRO A O 1
ATOM 1400 N N . LEU A 1 187 ? -19.486 -7.369 2.121 1.00 74.88 187 LEU A N 1
ATOM 1401 C CA . LEU A 1 187 ? -18.933 -7.202 0.778 1.00 74.88 187 LEU A CA 1
ATOM 1402 C C . LEU A 1 187 ? -17.642 -6.362 0.775 1.00 74.88 187 LEU A C 1
ATOM 1404 O O . LEU A 1 187 ? -16.712 -6.674 0.034 1.00 74.88 187 LEU A O 1
ATOM 1408 N N . MET A 1 188 ? -17.553 -5.328 1.618 1.00 75.00 188 MET A N 1
ATOM 1409 C CA . MET A 1 188 ? -16.370 -4.460 1.688 1.00 75.00 188 MET A CA 1
ATOM 1410 C C . MET A 1 188 ? -15.172 -5.187 2.297 1.00 75.00 188 MET A C 1
ATOM 1412 O O . MET A 1 188 ? -14.039 -4.961 1.875 1.00 75.00 188 MET A O 1
ATOM 1416 N N . PHE A 1 189 ? -15.426 -6.137 3.201 1.00 80.88 189 PHE A N 1
ATOM 1417 C CA . PHE A 1 189 ? -14.395 -7.038 3.705 1.00 80.88 189 PHE A CA 1
ATOM 1418 C C . PHE A 1 189 ? -13.770 -7.871 2.578 1.00 80.88 189 PHE A C 1
ATOM 1420 O O . PHE A 1 189 ? -12.548 -7.946 2.446 1.00 80.88 189 PHE A O 1
ATOM 1427 N N . VAL A 1 190 ? -14.605 -8.441 1.705 1.00 84.44 190 VAL A N 1
ATOM 1428 C CA . VAL A 1 190 ? -14.140 -9.192 0.529 1.00 84.44 190 VAL A CA 1
ATOM 1429 C C . VAL A 1 190 ? -13.366 -8.283 -0.430 1.00 84.44 190 VAL A C 1
ATOM 1431 O O . VAL A 1 190 ? -12.299 -8.667 -0.907 1.00 84.44 190 VAL A O 1
ATOM 1434 N N . ILE A 1 191 ? -13.853 -7.064 -0.678 1.00 85.75 191 ILE A N 1
ATOM 1435 C CA . ILE A 1 191 ? -13.189 -6.084 -1.552 1.00 85.75 191 ILE A CA 1
ATOM 1436 C C . ILE A 1 191 ? -11.797 -5.713 -1.024 1.00 85.75 191 ILE A C 1
ATOM 1438 O O . ILE A 1 191 ? -10.850 -5.678 -1.811 1.00 85.75 191 ILE A O 1
ATOM 1442 N N . GLY A 1 192 ? -11.628 -5.503 0.283 1.00 84.75 192 GLY A N 1
ATOM 1443 C CA . GLY A 1 192 ? -10.310 -5.208 0.850 1.00 84.75 192 GLY A CA 1
ATOM 1444 C C . GLY A 1 192 ? -9.334 -6.385 0.740 1.00 84.75 192 GLY A C 1
ATOM 1445 O O . GLY A 1 192 ? -8.158 -6.181 0.441 1.00 84.75 192 GLY A O 1
ATOM 1446 N N . TRP A 1 193 ? -9.801 -7.632 0.866 1.00 88.81 193 TRP A N 1
ATOM 1447 C CA . TRP A 1 193 ? -8.957 -8.807 0.601 1.00 88.81 193 TRP A CA 1
ATOM 1448 C C . TRP A 1 193 ? -8.608 -8.975 -0.879 1.00 88.81 193 TRP A C 1
ATOM 1450 O O . TRP A 1 193 ? -7.484 -9.365 -1.206 1.00 88.81 193 TRP A O 1
ATOM 1460 N N . ILE A 1 194 ? -9.528 -8.636 -1.785 1.00 90.12 194 ILE A N 1
ATOM 1461 C CA . ILE A 1 194 ? -9.240 -8.572 -3.223 1.00 90.12 194 ILE A CA 1
ATOM 1462 C C . ILE A 1 194 ? -8.158 -7.521 -3.487 1.00 90.12 194 ILE A C 1
ATOM 1464 O O . ILE A 1 194 ? -7.193 -7.814 -4.191 1.00 90.12 194 ILE A O 1
ATOM 1468 N N . GLN A 1 195 ? -8.269 -6.330 -2.888 1.00 90.19 195 GLN A N 1
ATOM 1469 C CA . GLN A 1 195 ? -7.246 -5.287 -2.978 1.00 90.19 195 GLN A CA 1
ATOM 1470 C C . GLN A 1 195 ? -5.890 -5.796 -2.479 1.00 90.19 195 GLN A C 1
ATOM 1472 O O . GLN A 1 195 ? -4.881 -5.632 -3.167 1.00 90.19 195 GLN A O 1
ATOM 1477 N N . PHE A 1 196 ? -5.868 -6.449 -1.316 1.00 90.56 196 PHE A N 1
ATOM 1478 C CA . PHE A 1 196 ? -4.665 -7.033 -0.730 1.00 90.56 196 PHE A CA 1
ATOM 1479 C C . PHE A 1 196 ? -4.000 -8.024 -1.695 1.00 90.56 196 PHE A C 1
ATOM 1481 O O . PHE A 1 196 ? -2.833 -7.863 -2.056 1.00 90.56 196 PHE A O 1
ATOM 1488 N N . GLY A 1 197 ? -4.753 -9.018 -2.174 1.00 90.62 197 GLY A N 1
ATOM 1489 C CA . GLY A 1 197 ? -4.241 -10.039 -3.088 1.00 90.62 197 GLY A CA 1
ATOM 1490 C C . GLY A 1 197 ? -3.765 -9.456 -4.419 1.00 90.62 197 GLY A C 1
ATOM 1491 O O . GLY A 1 197 ? -2.705 -9.832 -4.920 1.00 90.62 197 GLY A O 1
ATOM 1492 N N . ALA A 1 198 ? -4.503 -8.492 -4.969 1.00 92.12 198 ALA A N 1
ATOM 1493 C CA . ALA A 1 198 ? -4.165 -7.838 -6.226 1.00 92.12 198 ALA A CA 1
ATOM 1494 C C . ALA A 1 198 ? -2.857 -7.034 -6.133 1.00 92.12 198 ALA A C 1
ATOM 1496 O O . ALA A 1 198 ? -2.017 -7.122 -7.031 1.00 92.12 198 ALA A O 1
ATOM 1497 N N . LEU A 1 199 ? -2.629 -6.313 -5.030 1.00 91.06 199 LEU A N 1
ATOM 1498 C CA . LEU A 1 199 ? -1.384 -5.573 -4.804 1.00 91.06 199 LEU A CA 1
ATOM 1499 C C . LEU A 1 199 ? -0.184 -6.505 -4.583 1.00 91.06 199 LEU A C 1
ATOM 1501 O O . LEU A 1 199 ? 0.890 -6.253 -5.134 1.00 91.06 199 LEU A O 1
ATOM 1505 N N . VAL A 1 200 ? -0.364 -7.610 -3.850 1.00 92.69 200 VAL A N 1
ATOM 1506 C CA . VAL A 1 200 ? 0.672 -8.650 -3.711 1.00 92.69 200 VAL A CA 1
ATOM 1507 C C . VAL A 1 200 ? 1.041 -9.219 -5.078 1.00 92.69 200 VAL A C 1
ATOM 1509 O O . VAL A 1 200 ? 2.222 -9.283 -5.420 1.00 92.69 200 VAL A O 1
ATOM 1512 N N . LEU A 1 201 ? 0.049 -9.588 -5.892 1.00 92.25 201 LEU A N 1
ATOM 1513 C CA . LEU A 1 201 ? 0.279 -10.105 -7.241 1.00 92.25 201 LEU A CA 1
ATOM 1514 C C . LEU A 1 201 ? 0.994 -9.078 -8.123 1.00 92.25 201 LEU A C 1
ATOM 1516 O O . LEU A 1 201 ? 1.960 -9.435 -8.796 1.00 92.25 201 LEU A O 1
ATOM 1520 N N . ALA A 1 202 ? 0.602 -7.802 -8.062 1.00 90.75 202 ALA A N 1
ATOM 1521 C CA . ALA A 1 202 ? 1.282 -6.730 -8.786 1.00 90.75 202 ALA A CA 1
ATOM 1522 C C . ALA A 1 202 ? 2.767 -6.635 -8.392 1.00 90.75 202 ALA A C 1
ATOM 1524 O O . ALA A 1 202 ? 3.638 -6.589 -9.265 1.00 90.75 202 ALA A O 1
ATOM 1525 N N . ALA A 1 203 ? 3.086 -6.692 -7.094 1.00 89.88 203 ALA A N 1
ATOM 1526 C CA . ALA A 1 203 ? 4.468 -6.718 -6.621 1.00 89.88 203 ALA A CA 1
ATOM 1527 C C . ALA A 1 203 ? 5.222 -7.961 -7.119 1.00 89.88 203 ALA A C 1
ATOM 1529 O O . ALA A 1 203 ? 6.306 -7.826 -7.692 1.00 89.88 203 ALA A O 1
ATOM 1530 N N . VAL A 1 204 ? 4.642 -9.157 -6.999 1.00 92.19 204 VAL A N 1
ATOM 1531 C CA . VAL A 1 204 ? 5.254 -10.410 -7.475 1.00 92.19 204 VAL A CA 1
ATOM 1532 C C . VAL A 1 204 ? 5.530 -10.361 -8.980 1.00 92.19 204 VAL A C 1
ATOM 1534 O O . VAL A 1 204 ? 6.612 -10.760 -9.418 1.00 92.19 204 VAL A O 1
ATOM 1537 N N . CYS A 1 205 ? 4.616 -9.808 -9.781 1.00 90.31 205 CYS A N 1
ATOM 1538 C CA . CYS A 1 205 ? 4.796 -9.625 -11.222 1.00 90.31 205 CYS A CA 1
ATOM 1539 C C . CYS A 1 205 ? 6.031 -8.772 -11.550 1.00 90.31 205 CYS A C 1
ATOM 1541 O O . CYS A 1 205 ? 6.800 -9.139 -12.443 1.00 90.31 205 CYS A O 1
ATOM 1543 N N . THR A 1 206 ? 6.290 -7.699 -10.792 1.00 87.62 206 THR A N 1
ATOM 1544 C CA . THR A 1 206 ? 7.496 -6.864 -10.975 1.00 87.62 206 THR A CA 1
ATOM 1545 C C . THR A 1 206 ? 8.796 -7.566 -10.552 1.00 87.62 206 THR A C 1
ATOM 1547 O O . THR A 1 206 ? 9.880 -7.217 -11.029 1.00 87.62 206 THR A O 1
ATOM 1550 N N . TRP A 1 207 ? 8.714 -8.586 -9.694 1.00 88.06 207 TRP A N 1
ATOM 1551 C CA . TRP A 1 207 ? 9.858 -9.368 -9.210 1.00 88.06 207 TRP A CA 1
ATOM 1552 C C . TRP A 1 207 ? 10.151 -10.628 -10.025 1.00 88.06 207 TRP A C 1
ATOM 1554 O O . TRP A 1 207 ? 11.144 -11.309 -9.758 1.00 88.06 207 TRP A O 1
ATOM 1564 N N . ARG A 1 208 ? 9.350 -10.932 -11.053 1.00 88.81 208 ARG A N 1
ATOM 1565 C CA . ARG A 1 208 ? 9.593 -12.108 -11.897 1.00 88.81 208 ARG A CA 1
ATOM 1566 C C . ARG A 1 208 ? 10.994 -12.056 -12.528 1.00 88.81 208 ARG A C 1
ATOM 1568 O O . ARG A 1 208 ? 11.457 -10.977 -12.918 1.00 88.81 208 ARG A O 1
ATOM 1575 N N . PRO A 1 209 ? 11.657 -13.216 -12.714 1.00 84.69 209 PRO A N 1
ATOM 1576 C CA . PRO A 1 209 ? 12.997 -13.279 -13.299 1.00 84.69 209 PRO A CA 1
ATOM 1577 C C . PRO A 1 209 ? 13.119 -12.574 -14.656 1.00 84.69 209 PRO A C 1
ATOM 1579 O O . PRO A 1 209 ? 14.156 -11.987 -14.944 1.00 84.69 209 PRO A O 1
ATOM 1582 N N . SER A 1 210 ? 12.056 -12.576 -15.467 1.00 84.69 210 SER A N 1
ATOM 1583 C CA . SER A 1 210 ? 11.995 -11.857 -16.747 1.00 84.69 210 SER A CA 1
ATOM 1584 C C . SER A 1 210 ? 12.196 -10.346 -16.590 1.00 84.69 210 SER A C 1
ATOM 1586 O O . SER A 1 210 ? 12.940 -9.748 -17.357 1.00 84.69 210 SER A O 1
ATOM 1588 N N . VAL A 1 211 ? 11.586 -9.736 -15.570 1.00 83.94 211 VAL A N 1
ATOM 1589 C CA . VAL A 1 211 ? 11.736 -8.304 -15.262 1.00 83.94 211 VAL A CA 1
ATOM 1590 C C . VAL A 1 211 ? 13.115 -8.029 -14.670 1.00 83.94 211 VAL A C 1
ATOM 1592 O O . VAL A 1 211 ? 13.745 -7.034 -15.003 1.00 83.94 211 VAL A O 1
ATOM 1595 N N . GLY A 1 212 ? 13.618 -8.931 -13.821 1.00 84.19 212 GLY A N 1
ATOM 1596 C CA . GLY A 1 212 ? 14.946 -8.803 -13.219 1.00 84.19 212 GLY A CA 1
ATOM 1597 C C . GLY A 1 212 ? 16.105 -8.882 -14.217 1.00 84.19 212 GLY A C 1
ATOM 1598 O O . GLY A 1 212 ? 17.132 -8.259 -13.970 1.00 84.19 212 GLY A O 1
ATOM 1599 N N . ARG A 1 213 ? 15.940 -9.635 -15.313 1.00 84.81 213 ARG A N 1
ATOM 1600 C CA . ARG A 1 213 ? 16.901 -9.704 -16.429 1.00 84.81 213 ARG A CA 1
ATOM 1601 C C . ARG A 1 213 ? 16.784 -8.524 -17.384 1.00 84.81 213 ARG A C 1
ATOM 1603 O O . ARG A 1 213 ? 17.788 -8.155 -17.972 1.00 84.81 213 ARG A O 1
ATOM 1610 N N . TRP A 1 214 ? 15.571 -7.991 -17.550 1.00 85.12 214 TRP A N 1
ATOM 1611 C CA . TRP A 1 214 ? 15.349 -6.787 -18.343 1.00 85.12 214 TRP A CA 1
ATOM 1612 C C . TRP A 1 214 ? 16.011 -5.593 -17.658 1.00 85.12 214 TRP A C 1
ATOM 1614 O O . TRP A 1 214 ? 16.823 -4.942 -18.285 1.00 85.12 214 TRP A O 1
ATOM 1624 N N . LEU A 1 215 ? 15.739 -5.367 -16.366 1.00 84.12 215 LEU A N 1
ATOM 1625 C CA . LEU A 1 215 ? 16.279 -4.247 -15.586 1.00 84.12 215 LEU A CA 1
ATOM 1626 C C . LEU A 1 215 ? 17.820 -4.201 -15.549 1.00 84.12 215 LEU A C 1
ATOM 1628 O O . LEU A 1 215 ? 18.471 -5.252 -15.534 1.00 84.12 215 LEU A O 1
ATOM 1632 N N . PRO A 1 216 ? 18.413 -2.999 -15.400 1.00 79.06 216 PRO A N 1
ATOM 1633 C CA . PRO A 1 216 ? 19.850 -2.822 -15.513 1.00 79.06 216 PRO A CA 1
ATOM 1634 C C . PRO A 1 216 ? 20.554 -3.588 -14.396 1.00 79.06 216 PRO A C 1
ATOM 1636 O O . PRO A 1 216 ? 20.019 -3.745 -13.285 1.00 79.06 216 PRO A O 1
ATOM 1639 N N . ALA A 1 217 ? 21.756 -4.088 -14.692 1.00 74.75 217 ALA A N 1
ATOM 1640 C CA . ALA A 1 217 ? 22.564 -4.828 -13.731 1.00 74.75 217 ALA A CA 1
ATOM 1641 C C . ALA A 1 217 ? 22.702 -4.023 -12.424 1.00 74.75 217 ALA A C 1
ATOM 1643 O O . ALA A 1 217 ? 22.769 -2.790 -12.467 1.00 74.75 217 ALA A O 1
ATOM 1644 N N . PRO A 1 218 ? 22.714 -4.685 -11.250 1.00 67.62 218 PRO A N 1
ATOM 1645 C CA . PRO A 1 218 ? 22.987 -3.969 -10.016 1.00 67.62 218 PRO A CA 1
ATOM 1646 C C . PRO A 1 218 ? 24.355 -3.319 -10.197 1.00 67.62 218 PRO A C 1
ATOM 1648 O O . PRO A 1 218 ? 25.287 -4.009 -10.599 1.00 67.62 218 PRO A O 1
ATOM 1651 N N . SER A 1 219 ? 24.469 -2.016 -9.959 1.00 62.72 219 SER A N 1
ATOM 1652 C CA . SER A 1 219 ? 25.774 -1.368 -9.900 1.00 62.72 219 SER A CA 1
ATOM 1653 C C . SER A 1 219 ? 26.318 -1.628 -8.499 1.00 62.72 219 SER A C 1
ATOM 1655 O O . SER A 1 219 ? 25.876 -0.960 -7.559 1.00 62.72 219 SER A O 1
ATOM 1657 N N . PRO A 1 220 ? 27.189 -2.634 -8.276 1.00 59.38 220 PRO A N 1
ATOM 1658 C CA . PRO A 1 220 ? 27.882 -2.699 -7.011 1.00 59.38 220 PRO A CA 1
ATOM 1659 C C . PRO A 1 220 ? 28.728 -1.434 -6.927 1.00 59.38 220 PRO A C 1
ATOM 1661 O O . PRO A 1 220 ? 29.603 -1.204 -7.767 1.00 59.38 220 PRO A O 1
ATOM 1664 N N . LEU A 1 221 ? 28.490 -0.625 -5.899 1.00 56.94 221 LEU A N 1
ATOM 1665 C CA . LEU A 1 221 ? 29.487 0.328 -5.440 1.00 56.94 221 LEU A CA 1
ATOM 1666 C C . LEU A 1 221 ? 30.703 -0.511 -5.044 1.00 56.94 221 LEU A C 1
ATOM 1668 O O . LEU A 1 221 ? 30.747 -1.055 -3.947 1.00 56.94 221 LEU A O 1
ATOM 1672 N N . ARG A 1 222 ? 31.643 -0.733 -5.971 1.00 52.75 222 ARG A N 1
ATOM 1673 C CA . ARG A 1 222 ? 32.889 -1.435 -5.663 1.00 52.75 222 ARG A CA 1
ATOM 1674 C C . ARG A 1 222 ? 33.665 -0.530 -4.700 1.00 52.75 222 ARG A C 1
ATOM 1676 O O . ARG A 1 222 ? 34.140 0.519 -5.140 1.00 52.75 222 ARG A O 1
ATOM 1683 N N . PRO A 1 223 ? 33.834 -0.914 -3.420 1.00 57.00 223 PRO A N 1
ATOM 1684 C CA . PRO A 1 223 ? 34.517 -0.073 -2.435 1.00 57.00 223 PRO A CA 1
ATOM 1685 C C . PRO A 1 223 ? 36.008 0.120 -2.761 1.00 57.00 223 PRO A C 1
ATOM 1687 O O . PRO A 1 223 ? 36.662 1.003 -2.220 1.00 57.00 223 PRO A O 1
ATOM 1690 N N . THR A 1 224 ? 36.550 -0.653 -3.705 1.00 55.38 224 THR A N 1
ATOM 1691 C CA . THR A 1 224 ? 37.954 -0.604 -4.123 1.00 55.38 224 THR A CA 1
ATOM 1692 C C . THR A 1 224 ? 38.344 0.633 -4.936 1.00 55.38 224 THR A C 1
ATOM 1694 O O . THR A 1 224 ? 39.533 0.844 -5.142 1.00 55.38 224 THR A O 1
ATOM 1697 N N . ARG A 1 225 ? 37.399 1.476 -5.386 1.00 51.81 225 ARG A N 1
ATOM 1698 C CA . ARG A 1 225 ? 37.731 2.759 -6.046 1.00 51.81 225 ARG A CA 1
ATOM 1699 C C . ARG A 1 225 ? 37.868 3.948 -5.087 1.00 51.81 225 ARG A C 1
ATOM 1701 O O . ARG A 1 225 ? 38.366 4.982 -5.512 1.00 51.81 225 ARG A O 1
ATOM 1708 N N . LEU A 1 226 ? 37.467 3.802 -3.820 1.00 52.53 226 LEU A N 1
ATOM 1709 C CA . LEU A 1 226 ? 37.628 4.837 -2.785 1.00 52.53 226 LEU A CA 1
ATOM 1710 C C . LEU A 1 226 ? 38.948 4.712 -2.009 1.00 52.53 226 LEU A C 1
ATOM 1712 O O . LEU A 1 226 ? 39.365 5.656 -1.350 1.00 52.53 226 LEU A O 1
ATOM 1716 N N . LEU A 1 227 ? 39.634 3.572 -2.118 1.00 51.62 227 LEU A N 1
ATOM 1717 C CA . LEU A 1 227 ? 40.958 3.346 -1.542 1.00 51.62 227 LEU A CA 1
ATOM 1718 C C . LEU A 1 227 ? 42.000 3.342 -2.663 1.00 51.62 227 LEU A C 1
ATOM 1720 O O . LEU A 1 227 ? 42.496 2.290 -3.060 1.00 51.62 227 LEU A O 1
ATOM 1724 N N . ARG A 1 228 ? 42.335 4.521 -3.193 1.00 51.56 228 ARG A N 1
ATOM 1725 C CA . ARG A 1 228 ? 43.626 4.711 -3.864 1.00 51.56 228 ARG A CA 1
ATOM 1726 C C . ARG A 1 228 ? 44.581 5.340 -2.846 1.00 51.56 228 ARG A C 1
ATOM 1728 O O . ARG A 1 228 ? 44.473 6.540 -2.611 1.00 51.56 228 ARG A O 1
ATOM 1735 N N . PRO A 1 229 ? 45.487 4.575 -2.214 1.00 52.78 229 PRO A N 1
ATOM 1736 C CA . PRO A 1 229 ? 46.622 5.166 -1.531 1.00 52.78 229 PRO A CA 1
ATOM 1737 C C . PRO A 1 229 ? 47.635 5.590 -2.601 1.00 52.78 229 PRO A C 1
ATOM 1739 O O . PRO A 1 229 ? 48.060 4.765 -3.409 1.00 52.78 229 PRO A O 1
ATOM 1742 N N . GLY A 1 230 ? 47.992 6.871 -2.627 1.00 51.88 230 GLY A N 1
ATOM 1743 C CA . GLY A 1 230 ? 49.102 7.369 -3.440 1.00 51.88 230 GLY A CA 1
ATOM 1744 C C . GLY A 1 230 ? 48.814 8.710 -4.098 1.00 51.88 230 GLY A C 1
ATOM 1745 O O . GLY A 1 230 ? 48.229 8.745 -5.175 1.00 51.88 230 GLY A O 1
ATOM 1746 N N . ASN A 1 231 ? 49.211 9.781 -3.411 1.00 35.59 231 ASN A N 1
ATOM 1747 C CA . ASN A 1 231 ? 50.110 10.818 -3.925 1.00 35.59 231 ASN A CA 1
ATOM 1748 C C . ASN A 1 231 ? 50.654 11.579 -2.704 1.00 35.59 231 ASN A C 1
ATOM 1750 O O . ASN A 1 231 ? 50.050 12.541 -2.231 1.00 35.59 231 ASN A O 1
ATOM 1754 N N . ALA A 1 232 ? 51.739 11.031 -2.152 1.00 37.41 232 ALA A N 1
ATOM 1755 C CA . ALA A 1 232 ? 52.780 11.797 -1.478 1.00 37.41 232 ALA A CA 1
ATOM 1756 C C . ALA A 1 232 ? 53.818 12.187 -2.537 1.00 37.41 232 ALA A C 1
ATOM 1758 O O . ALA A 1 232 ? 53.950 11.399 -3.507 1.00 37.41 232 ALA A O 1
#

Organism: NCBI:txid1073574

pLDDT: mean 78.04, std 13.24, range [34.28, 95.06]

Secondary structure (DSSP, 8-state):
------TT-PPPHHHHHHHHHHHHHHHHHH----PPPPPS---SPPHIIIIIHHHHHHHHHHHHHHHHHHHHHTHHHHHHHHHHHHHHHHHHHHHHHHHHHHTSPTT---PPPP--HHHHHHHHHHHHHHHHHHHHHHHHHHHHHHHHHHHH--HHHHHHHHHHHHHHHHHHHHHHHHHHTSTT-HHHHHHHHHHHHHHHHHHHHHHSHHHHHHSPPP----GGGT------

Foldseek 3Di:
DDDDDDVPDDDDPVVVVVVVVVVVVVCVVVPPPPPPDPPPPLDAADCLLVPQLVVLLVLLLVLLVVLLVVCVVCVVVLLVLQLVVVVVVLVVQQVVLVVVCVVDDPPDDRDRDDDPSVVSNVCSNPVSVVLSVLSVVLSVLLVVLSVCCRPVLDPVSLVVNLVSLVVVLVSLVVSLVSVVSPVPPPPSNVSSVSSNVSSVSSNVSCVPVSNVVSRDDPDPPPCVVVDDPDDD